Protein AF-A0A8B8MMJ7-F1 (afdb_monomer)

Foldseek 3Di:
DQDPDPAFGFPDDLAEGEGADADLCVQVVLVCVLVVCSLRHAEYHCENPLNAAAHPLSPLQRQRYAYYEDEFQYPQLRQHPDPSHVQNHAEYEYEDPDPPDDQDPHGDQEHHLSCLVNQNHAYYAAELTCHQAYDLSPLSNQNHAEYHYYLNQNPEEEHDLSVLSNQNHAYDAHELYQYQEYHLSQQNRAHHAEDHHHNNQNHADYHQHHLNYQEYAHEQLRYQADHQQLSNQNHAEYAYEYDPDRPPNGHDLVRVLVSCLNHHQNHAYYHYECDEENQDPANNQNHAEYHYYCYQYDQNSLDHQCQNHAYYAYYHPQNCQEDRACLSDNHHPYDHDYNNNNHDDYHNPVVPPVVPD

pLDDT: mean 75.53, std 14.69, range [31.17, 97.69]

Structure (mmCIF, N/CA/C/O backbone):
data_AF-A0A8B8MMJ7-F1
#
_entry.id   AF-A0A8B8MMJ7-F1
#
loop_
_atom_site.group_PDB
_atom_site.id
_atom_site.type_symbol
_atom_site.label_atom_id
_atom_site.label_alt_id
_atom_site.label_comp_id
_atom_site.label_asym_id
_atom_site.label_entity_id
_atom_site.label_seq_id
_atom_site.pdbx_PDB_ins_code
_atom_site.Cartn_x
_atom_site.Cartn_y
_atom_site.Cartn_z
_atom_site.occupancy
_atom_site.B_iso_or_equiv
_atom_site.auth_seq_id
_atom_site.auth_comp_id
_atom_site.auth_asym_id
_atom_site.auth_atom_id
_atom_site.pdbx_PDB_model_num
ATOM 1 N N . MET A 1 1 ? -8.159 -15.797 -32.580 1.00 31.17 1 MET A N 1
ATOM 2 C CA . MET A 1 1 ? -7.773 -16.997 -33.364 1.00 31.17 1 MET A CA 1
ATOM 3 C C . MET A 1 1 ? -6.779 -17.747 -32.492 1.00 31.17 1 MET A C 1
ATOM 5 O O . MET A 1 1 ? -5.928 -17.074 -31.933 1.00 31.17 1 MET A O 1
ATOM 9 N N . PHE A 1 2 ? -6.929 -19.053 -32.254 1.00 32.38 2 PHE A N 1
ATOM 10 C CA . PHE A 1 2 ? -5.907 -19.803 -31.510 1.00 32.38 2 PHE A CA 1
ATOM 11 C C . PHE A 1 2 ? -4.813 -20.181 -32.506 1.00 32.38 2 PHE A C 1
ATOM 13 O O . PHE A 1 2 ? -5.038 -21.035 -33.360 1.00 32.38 2 PHE A O 1
ATOM 20 N N . LEU A 1 3 ? -3.681 -19.489 -32.454 1.00 36.69 3 LEU A N 1
ATOM 21 C CA . LEU A 1 3 ? -2.476 -19.912 -33.157 1.00 36.69 3 LEU A CA 1
ATOM 22 C C . LEU A 1 3 ? -1.694 -20.787 -32.181 1.00 36.69 3 LEU A C 1
ATOM 24 O O . LEU A 1 3 ? -1.023 -20.277 -31.290 1.00 36.69 3 LEU A O 1
ATOM 28 N N . ASP A 1 4 ? -1.863 -22.101 -32.321 1.00 35.50 4 ASP A N 1
ATOM 29 C CA . ASP A 1 4 ? -0.995 -23.089 -31.688 1.00 35.50 4 ASP A CA 1
ATOM 30 C C . ASP A 1 4 ? 0.250 -23.216 -32.569 1.00 35.50 4 ASP A C 1
ATOM 32 O O . ASP A 1 4 ? 0.250 -23.893 -33.600 1.00 35.50 4 ASP A O 1
ATOM 36 N N . ILE A 1 5 ? 1.277 -22.445 -32.224 1.00 38.78 5 ILE A N 1
ATOM 37 C CA . ILE A 1 5 ? 2.623 -22.628 -32.755 1.00 38.78 5 ILE A CA 1
ATOM 38 C C . ILE A 1 5 ? 3.430 -23.169 -31.581 1.00 38.78 5 ILE A C 1
ATOM 40 O O . ILE A 1 5 ? 3.638 -22.460 -30.603 1.00 38.78 5 ILE A O 1
ATOM 44 N N . GLU A 1 6 ? 3.818 -24.441 -31.662 1.00 37.81 6 GLU A N 1
ATOM 45 C CA . GLU A 1 6 ? 4.795 -25.091 -30.778 1.00 37.81 6 GLU A CA 1
ATOM 46 C C . GLU A 1 6 ? 4.587 -24.860 -29.266 1.00 37.81 6 GLU A C 1
ATOM 48 O O . GLU A 1 6 ? 5.512 -24.514 -28.538 1.00 37.81 6 GLU A O 1
ATOM 53 N N . GLY A 1 7 ? 3.368 -25.077 -28.757 1.00 37.56 7 GLY A N 1
ATOM 54 C CA . GLY A 1 7 ? 3.111 -25.081 -27.311 1.00 37.56 7 GLY A CA 1
ATOM 55 C C . GLY A 1 7 ? 2.858 -23.707 -26.683 1.00 37.56 7 GLY A C 1
ATOM 56 O O . GLY A 1 7 ? 2.845 -23.602 -25.456 1.00 37.56 7 GLY A O 1
ATOM 57 N N . PHE A 1 8 ? 2.620 -22.674 -27.496 1.00 41.50 8 PHE A N 1
ATOM 58 C CA . PHE A 1 8 ? 2.135 -21.372 -27.041 1.00 41.50 8 PHE A CA 1
ATOM 59 C C . PHE A 1 8 ? 0.612 -21.265 -27.182 1.00 41.50 8 PHE A C 1
ATOM 61 O O . PHE A 1 8 ? 0.056 -21.430 -28.267 1.00 41.50 8 PHE A O 1
ATOM 68 N N . PHE A 1 9 ? -0.079 -20.888 -26.103 1.00 45.00 9 PHE A N 1
ATOM 69 C CA . PHE A 1 9 ? -1.493 -20.508 -26.179 1.00 45.00 9 PHE A CA 1
ATOM 70 C C . PHE A 1 9 ? -1.631 -19.029 -26.538 1.00 45.00 9 PHE A C 1
ATOM 72 O O . PHE A 1 9 ? -1.855 -18.192 -25.666 1.00 45.00 9 PHE A O 1
ATOM 79 N N . ILE A 1 10 ? -1.552 -18.695 -27.828 1.00 49.34 10 ILE A N 1
ATOM 80 C CA . ILE A 1 10 ? -1.891 -17.345 -28.280 1.00 49.34 10 ILE A CA 1
ATOM 81 C C . ILE A 1 10 ? -3.414 -17.222 -28.335 1.00 49.34 10 ILE A C 1
ATOM 83 O O . ILE A 1 10 ? -4.060 -17.598 -29.318 1.00 49.34 10 ILE A O 1
ATOM 87 N N . LYS A 1 11 ? -4.018 -16.664 -27.285 1.00 48.78 11 LYS A N 1
ATOM 88 C CA . LYS A 1 11 ? -5.379 -16.134 -27.398 1.00 48.78 11 LYS A CA 1
ATOM 89 C C . LYS A 1 11 ? -5.286 -14.735 -27.994 1.00 48.78 11 LYS A C 1
ATOM 91 O O . LYS A 1 11 ? -5.249 -13.757 -27.261 1.00 48.78 11 LYS A O 1
ATOM 96 N N . GLU A 1 12 ? -5.245 -14.648 -29.322 1.00 49.78 12 GLU A N 1
ATOM 97 C CA . GLU A 1 12 ? -5.465 -13.374 -30.007 1.00 49.78 12 GLU A CA 1
ATOM 98 C C . GLU A 1 12 ? -6.931 -12.976 -29.841 1.00 49.78 12 GLU A C 1
ATOM 100 O O . GLU A 1 12 ? -7.813 -13.432 -30.585 1.00 49.78 12 GLU A O 1
ATOM 105 N N . ASP A 1 13 ? -7.172 -12.130 -28.846 1.00 53.03 13 ASP A N 1
ATOM 106 C CA . ASP A 1 13 ? -8.222 -11.127 -28.923 1.00 53.03 13 ASP A CA 1
ATOM 107 C C . ASP A 1 13 ? -7.593 -9.857 -29.508 1.00 53.03 13 ASP A C 1
ATOM 109 O O . ASP A 1 13 ? -6.407 -9.611 -29.296 1.00 53.03 13 ASP A O 1
ATOM 113 N N . LYS A 1 14 ? -8.341 -9.030 -30.248 1.00 54.00 14 LYS A N 1
ATOM 114 C CA . LYS A 1 14 ? -7.765 -7.879 -30.992 1.00 54.00 14 LYS A CA 1
ATOM 115 C C . LYS A 1 14 ? -6.964 -6.884 -30.129 1.00 54.00 14 LYS A C 1
ATOM 117 O O . LYS A 1 14 ? -6.290 -6.022 -30.685 1.00 54.00 14 LYS A O 1
ATOM 122 N N . GLU A 1 15 ? -7.057 -6.987 -28.803 1.00 56.72 15 GLU A N 1
ATOM 123 C CA . GLU A 1 15 ? -6.410 -6.110 -27.828 1.00 56.72 15 GLU A CA 1
ATOM 124 C C . GLU A 1 15 ? -5.442 -6.825 -26.859 1.00 56.72 15 GLU A C 1
ATOM 126 O O . GLU A 1 15 ? -4.676 -6.146 -26.177 1.00 56.72 15 GLU A O 1
ATOM 131 N N . CYS A 1 16 ? -5.424 -8.163 -26.799 1.00 56.72 16 CYS A N 1
ATOM 132 C CA . CYS A 1 16 ? -4.674 -8.921 -25.790 1.00 56.72 16 CYS A CA 1
ATOM 133 C C . CYS A 1 16 ? -3.905 -10.085 -26.425 1.00 56.72 16 CYS A C 1
ATOM 135 O O . CYS A 1 16 ? -4.478 -10.864 -27.186 1.00 56.72 16 CYS A O 1
ATOM 137 N N . THR A 1 17 ? -2.624 -10.218 -26.077 1.00 65.19 17 THR A N 1
ATOM 138 C CA . THR A 1 17 ? -1.812 -11.397 -26.396 1.00 65.19 17 THR A CA 1
ATOM 139 C C . THR A 1 17 ? -1.240 -11.944 -25.100 1.00 65.19 17 THR A C 1
ATOM 141 O O . THR A 1 17 ? -0.416 -11.316 -24.433 1.00 65.19 17 THR A O 1
ATOM 144 N N . VAL A 1 18 ? -1.697 -13.139 -24.744 1.00 59.34 18 VAL A N 1
ATOM 145 C CA . VAL A 1 18 ? -1.099 -13.943 -23.681 1.00 59.34 18 VAL A CA 1
ATOM 146 C C . VAL A 1 18 ? -0.094 -14.873 -24.340 1.00 59.34 18 VAL A C 1
ATOM 148 O O . VAL A 1 18 ? -0.444 -15.590 -25.274 1.00 59.34 18 VAL A O 1
ATOM 151 N N . LEU A 1 19 ? 1.146 -14.837 -23.869 1.00 61.84 19 LEU A N 1
ATOM 152 C CA . LEU A 1 19 ? 2.190 -15.775 -24.241 1.00 61.84 19 LEU A CA 1
ATOM 153 C C . LEU A 1 19 ? 2.520 -16.593 -22.996 1.00 61.84 19 LEU A C 1
ATOM 155 O O . LEU A 1 19 ? 3.158 -16.111 -22.068 1.00 61.84 19 LEU A O 1
ATOM 159 N N . CYS A 1 20 ? 2.059 -17.837 -22.980 1.00 51.09 20 CYS A N 1
ATOM 160 C CA . CYS A 1 20 ? 2.442 -18.816 -21.974 1.00 51.09 20 CYS A CA 1
ATOM 161 C C . CYS A 1 20 ? 3.199 -19.925 -22.704 1.00 51.09 20 CYS A C 1
ATOM 163 O O . CYS A 1 20 ? 2.621 -20.570 -23.580 1.00 51.09 20 CYS A O 1
ATOM 165 N N . GLY A 1 21 ? 4.488 -20.102 -22.406 1.00 49.78 21 GLY A N 1
ATOM 166 C CA . GLY A 1 21 ? 5.322 -21.100 -23.072 1.00 49.78 21 GLY A CA 1
ATOM 167 C C . GLY A 1 21 ? 6.644 -21.358 -22.348 1.00 49.78 21 GLY A C 1
ATOM 168 O O . GLY A 1 21 ? 7.236 -20.459 -21.755 1.00 49.78 21 GLY A O 1
ATOM 169 N N . ILE A 1 22 ? 7.097 -22.614 -22.394 1.00 45.19 22 ILE A N 1
ATOM 170 C CA . ILE A 1 22 ? 8.274 -23.148 -21.673 1.00 45.19 22 ILE A CA 1
ATOM 171 C C . ILE A 1 22 ? 9.521 -23.184 -22.594 1.00 45.19 22 ILE A C 1
ATOM 173 O O . ILE A 1 22 ? 10.567 -23.715 -22.229 1.00 45.19 22 ILE A O 1
ATOM 177 N N . ILE A 1 23 ? 9.434 -22.646 -23.815 1.00 47.56 23 ILE A N 1
ATOM 178 C CA . ILE A 1 23 ? 10.411 -22.914 -24.884 1.00 47.56 23 ILE A CA 1
ATOM 179 C C . ILE A 1 23 ? 11.311 -21.698 -25.158 1.00 47.56 23 ILE A C 1
ATOM 181 O O . ILE A 1 23 ? 10.936 -20.550 -24.938 1.00 47.56 23 ILE A O 1
ATOM 185 N N . ALA A 1 24 ? 12.528 -21.975 -25.634 1.00 53.19 24 ALA A N 1
ATOM 186 C CA . ALA A 1 24 ? 13.597 -21.021 -25.931 1.00 53.19 24 ALA A CA 1
ATOM 187 C C . ALA A 1 24 ? 13.244 -19.932 -26.972 1.00 53.19 24 ALA A C 1
ATOM 189 O O . ALA A 1 24 ? 13.928 -18.911 -27.022 1.00 53.19 24 ALA A O 1
ATOM 190 N N . ASP A 1 25 ? 12.171 -20.100 -27.752 1.00 63.75 25 ASP A N 1
ATOM 191 C CA . ASP A 1 25 ? 11.815 -19.201 -28.861 1.00 63.75 25 ASP A CA 1
ATOM 192 C C . ASP A 1 25 ? 10.883 -18.036 -28.475 1.00 63.75 25 ASP A C 1
ATOM 194 O O . ASP A 1 25 ? 10.545 -17.206 -29.324 1.00 63.75 25 ASP A O 1
ATOM 198 N N . THR A 1 26 ? 10.522 -17.893 -27.189 1.00 68.00 26 THR A N 1
ATOM 199 C CA . THR A 1 26 ? 9.700 -16.770 -26.690 1.00 68.00 26 THR A CA 1
ATOM 200 C C . THR A 1 26 ? 10.282 -15.406 -27.080 1.00 68.00 26 THR A C 1
ATOM 202 O O . THR A 1 26 ? 9.538 -14.493 -27.428 1.00 68.00 26 THR A O 1
ATOM 205 N N . PHE A 1 27 ? 11.611 -15.252 -27.078 1.00 73.69 27 PHE A N 1
ATOM 206 C CA . PHE A 1 27 ? 12.262 -13.995 -27.464 1.00 73.69 27 PHE A CA 1
ATOM 207 C C . PHE A 1 27 ? 12.012 -13.632 -28.937 1.00 73.69 27 PHE A C 1
ATOM 209 O O . PHE A 1 27 ? 11.582 -12.516 -29.231 1.00 73.69 27 PHE A O 1
ATOM 216 N N . LEU A 1 28 ? 12.223 -14.582 -29.858 1.00 72.00 28 LEU A N 1
ATOM 217 C CA . LEU A 1 28 ? 12.009 -14.383 -31.298 1.00 72.00 28 LEU A CA 1
ATOM 218 C C . LEU A 1 28 ? 10.537 -14.117 -31.613 1.00 72.00 28 LEU A C 1
ATOM 220 O O . LEU A 1 28 ? 10.215 -13.305 -32.479 1.00 72.00 28 LEU A O 1
ATOM 224 N N . MET A 1 29 ? 9.638 -14.757 -30.870 1.00 71.44 29 MET A N 1
ATOM 225 C CA . MET A 1 29 ? 8.207 -14.526 -30.982 1.00 71.44 29 MET A CA 1
ATOM 226 C C . MET A 1 29 ? 7.821 -13.101 -30.568 1.00 71.44 29 MET A C 1
ATOM 228 O O . MET A 1 29 ? 7.128 -12.418 -31.321 1.00 71.44 29 MET A O 1
ATOM 232 N N . ILE A 1 30 ? 8.312 -12.615 -29.419 1.00 73.19 30 ILE A N 1
ATOM 233 C CA . ILE A 1 30 ? 8.104 -11.219 -28.999 1.00 73.19 30 ILE A CA 1
ATOM 234 C C . ILE A 1 30 ? 8.702 -10.275 -30.047 1.00 73.19 30 ILE A C 1
ATOM 236 O O . ILE A 1 30 ? 8.055 -9.308 -30.438 1.00 73.19 30 ILE A O 1
ATOM 240 N N . GLN A 1 31 ? 9.894 -10.572 -30.567 1.00 75.81 31 GLN A N 1
ATOM 241 C CA . GLN A 1 31 ? 10.527 -9.766 -31.610 1.00 75.81 31 GLN A CA 1
ATOM 242 C C . GLN A 1 31 ? 9.690 -9.727 -32.901 1.00 75.81 31 GLN A C 1
ATOM 244 O O . GLN A 1 31 ? 9.548 -8.668 -33.513 1.00 75.81 31 GLN A O 1
ATOM 249 N N . SER A 1 32 ? 9.070 -10.842 -33.296 1.00 71.25 32 SER A N 1
ATOM 250 C CA . SER A 1 32 ? 8.135 -10.895 -34.427 1.00 71.25 32 SER A CA 1
ATOM 251 C C . SER A 1 32 ? 6.853 -10.101 -34.163 1.00 71.25 32 SER A C 1
ATOM 253 O O . SER A 1 32 ? 6.336 -9.459 -35.073 1.00 71.25 32 SER A O 1
ATOM 255 N N . ILE A 1 33 ? 6.330 -10.126 -32.935 1.00 69.69 33 ILE A N 1
ATOM 256 C CA . ILE A 1 33 ? 5.146 -9.352 -32.528 1.00 69.69 33 ILE A CA 1
ATOM 257 C C . ILE A 1 33 ? 5.441 -7.850 -32.591 1.00 69.69 33 ILE A C 1
ATOM 259 O O . ILE A 1 33 ? 4.646 -7.076 -33.127 1.00 69.69 33 ILE A O 1
ATOM 263 N N . VAL A 1 34 ? 6.607 -7.448 -32.082 1.00 71.25 34 VAL A N 1
ATOM 264 C CA . VAL A 1 34 ? 7.072 -6.058 -32.072 1.00 71.25 34 VAL A CA 1
ATOM 265 C C . VAL A 1 34 ? 7.328 -5.555 -33.497 1.00 71.25 34 VAL A C 1
ATOM 267 O O . VAL A 1 34 ? 6.812 -4.506 -33.881 1.00 71.25 34 VAL A O 1
ATOM 270 N N . SER A 1 35 ? 8.051 -6.325 -34.316 1.00 69.81 35 SER A N 1
ATOM 271 C CA . SER A 1 35 ? 8.349 -5.967 -35.713 1.00 69.81 35 SER A CA 1
ATOM 272 C C . SER A 1 35 ? 7.132 -6.053 -36.645 1.00 69.81 35 SER A C 1
ATOM 274 O O . SER A 1 35 ? 7.057 -5.319 -37.629 1.00 69.81 35 SER A O 1
ATOM 276 N N . GLY A 1 36 ? 6.145 -6.894 -36.319 1.00 64.56 36 GLY A N 1
ATOM 277 C CA . GLY A 1 36 ? 4.905 -7.076 -37.077 1.00 64.56 36 GLY A CA 1
ATOM 278 C C . GLY A 1 36 ? 3.923 -5.899 -37.010 1.00 64.56 36 GLY A C 1
ATOM 279 O O . GLY A 1 36 ? 2.912 -5.910 -37.713 1.00 64.56 36 GLY A O 1
ATOM 280 N N . GLY A 1 37 ? 4.200 -4.868 -36.201 1.00 57.16 37 GLY A N 1
ATOM 281 C CA . GLY A 1 37 ? 3.454 -3.607 -36.225 1.00 57.16 37 GLY A CA 1
ATOM 282 C C . GLY A 1 37 ? 1.993 -3.729 -35.780 1.00 57.16 37 GLY A C 1
ATOM 283 O O . GLY A 1 37 ? 1.116 -3.082 -36.361 1.00 57.16 37 GLY A O 1
ATOM 284 N N . LEU A 1 38 ? 1.704 -4.555 -34.768 1.00 57.75 38 LEU A N 1
ATOM 285 C CA . LEU A 1 38 ? 0.351 -4.724 -34.228 1.00 57.75 38 LEU A CA 1
ATOM 286 C C . LEU A 1 38 ? -0.164 -3.421 -33.588 1.00 57.75 38 LEU A C 1
ATOM 288 O O . LEU A 1 38 ? 0.025 -3.162 -32.405 1.00 57.75 38 LEU A O 1
ATOM 292 N N . LYS A 1 39 ? -0.888 -2.611 -34.367 1.00 59.88 39 LYS A N 1
ATOM 293 C CA . LYS A 1 39 ? -1.401 -1.282 -33.963 1.00 59.88 39 LYS A CA 1
ATOM 294 C C . LYS A 1 39 ? -2.447 -1.295 -32.834 1.00 59.88 39 LYS A C 1
ATOM 296 O O . LYS A 1 39 ? -2.836 -0.234 -32.351 1.00 59.88 39 LYS A O 1
ATOM 301 N N . HIS A 1 40 ? -2.943 -2.467 -32.438 1.00 65.69 40 HIS A N 1
ATOM 302 C CA . HIS A 1 40 ? -4.017 -2.625 -31.445 1.00 65.69 40 HIS A CA 1
ATOM 303 C C . HIS A 1 40 ? -3.607 -3.434 -30.214 1.00 65.69 40 HIS A C 1
ATOM 305 O O . HIS A 1 40 ? -4.424 -3.651 -29.325 1.00 65.69 40 HIS A O 1
ATOM 311 N N . PHE A 1 41 ? -2.345 -3.841 -30.138 1.00 72.06 41 PHE A N 1
ATOM 312 C CA . PHE A 1 41 ? -1.835 -4.684 -29.074 1.00 72.06 41 PHE A CA 1
ATOM 313 C C . PHE A 1 41 ? -1.700 -3.907 -27.754 1.00 72.06 41 PHE A C 1
ATOM 315 O O . PHE A 1 41 ? -0.853 -3.018 -27.665 1.00 72.06 41 PHE A O 1
ATOM 322 N N . ARG A 1 42 ? -2.551 -4.186 -26.753 1.00 80.81 42 ARG A N 1
ATOM 323 C CA . ARG A 1 42 ? -2.613 -3.420 -25.489 1.00 80.81 42 ARG A CA 1
ATOM 324 C C . ARG A 1 42 ? -2.081 -4.163 -24.279 1.00 80.81 42 ARG A C 1
ATOM 326 O O . ARG A 1 42 ? -1.531 -3.508 -23.398 1.00 80.81 42 ARG A O 1
ATOM 333 N N . THR A 1 43 ? -2.231 -5.478 -24.238 1.00 83.00 43 THR A N 1
ATOM 334 C CA . THR A 1 43 ? -1.834 -6.284 -23.082 1.00 83.00 43 THR A CA 1
ATOM 335 C C . THR A 1 43 ? -0.901 -7.397 -23.527 1.00 83.00 43 THR A C 1
ATOM 337 O O . THR A 1 43 ? -1.298 -8.227 -24.345 1.00 83.00 43 THR A O 1
ATOM 340 N N . LEU A 1 44 ? 0.312 -7.413 -22.970 1.00 81.81 44 LEU A N 1
ATOM 341 C CA . LEU A 1 44 ? 1.294 -8.482 -23.124 1.00 81.81 44 LEU A CA 1
ATOM 342 C C . LEU A 1 44 ? 1.438 -9.221 -21.795 1.00 81.81 44 LEU A C 1
ATOM 344 O O . LEU A 1 44 ? 1.953 -8.654 -20.830 1.00 81.81 44 LEU A O 1
ATOM 348 N N . ASN A 1 45 ? 1.014 -10.481 -21.746 1.00 79.56 45 ASN A N 1
ATOM 349 C CA . ASN A 1 45 ? 1.288 -11.337 -20.596 1.00 79.56 45 ASN A CA 1
ATOM 350 C C . ASN A 1 45 ? 2.393 -12.347 -20.943 1.00 79.56 45 ASN A C 1
ATOM 352 O O . ASN A 1 45 ? 2.183 -13.179 -21.820 1.00 79.56 45 ASN A O 1
ATOM 356 N N . LEU A 1 46 ? 3.547 -12.243 -20.274 1.00 78.69 46 LEU A N 1
ATOM 357 C CA . LEU A 1 46 ? 4.706 -13.144 -20.386 1.00 78.69 46 LEU A CA 1
ATOM 358 C C . LEU A 1 46 ? 4.881 -14.031 -19.143 1.00 78.69 46 LEU A C 1
ATOM 360 O O . LEU A 1 46 ? 5.955 -14.584 -18.897 1.00 78.69 46 LEU A O 1
ATOM 364 N N . GLU A 1 47 ? 3.849 -14.136 -18.319 1.00 74.12 47 GLU A N 1
ATOM 365 C CA . GLU A 1 47 ? 3.812 -15.017 -17.163 1.00 74.12 47 GLU A CA 1
ATOM 366 C C . GLU A 1 47 ? 4.157 -16.465 -17.557 1.00 74.12 47 GLU A C 1
ATOM 368 O O . GLU A 1 47 ? 3.752 -16.985 -18.600 1.00 74.12 47 GLU A O 1
ATOM 373 N N . GLY A 1 48 ? 4.972 -17.122 -16.731 1.00 69.31 48 GLY A N 1
ATOM 374 C CA . GLY A 1 48 ? 5.419 -18.495 -16.979 1.00 69.31 48 GLY A CA 1
ATOM 375 C C . GLY A 1 48 ? 6.510 -18.653 -18.048 1.00 69.31 48 GLY A C 1
ATOM 376 O O . GLY A 1 48 ? 7.024 -19.760 -18.201 1.00 69.31 48 GLY A O 1
ATOM 377 N N . CYS A 1 49 ? 6.934 -17.580 -18.730 1.00 73.62 49 CYS A N 1
ATOM 378 C CA . CYS A 1 49 ? 8.044 -17.606 -19.693 1.00 73.62 49 CYS A CA 1
ATOM 379 C C . CYS A 1 49 ? 9.414 -17.687 -18.990 1.00 73.62 49 CYS A C 1
ATOM 381 O O . CYS A 1 49 ? 10.232 -16.775 -19.077 1.00 73.62 49 CYS A O 1
ATOM 383 N N . CYS A 1 50 ? 9.682 -18.787 -18.283 1.00 70.19 50 CYS A N 1
ATOM 384 C CA . CYS A 1 50 ? 10.868 -18.966 -17.433 1.00 70.19 50 CYS A CA 1
ATOM 385 C C . CYS A 1 50 ? 12.209 -19.007 -18.192 1.00 70.19 50 CYS A C 1
ATOM 387 O O . CYS A 1 50 ? 13.268 -18.824 -17.596 1.00 70.19 50 CYS A O 1
ATOM 389 N N . ALA A 1 51 ? 12.185 -19.243 -19.507 1.00 71.06 51 ALA A N 1
ATOM 390 C CA . ALA A 1 51 ? 13.378 -19.194 -20.353 1.00 71.06 51 ALA A CA 1
ATOM 391 C C . ALA A 1 51 ? 13.726 -17.768 -20.827 1.00 71.06 51 ALA A C 1
ATOM 393 O O . ALA A 1 51 ? 14.838 -17.541 -21.310 1.00 71.06 51 ALA A O 1
ATOM 394 N N . LEU A 1 52 ? 12.799 -16.810 -20.700 1.00 74.75 52 LEU A N 1
ATOM 395 C CA . LEU A 1 52 ? 12.979 -15.446 -21.186 1.00 74.75 52 LEU A CA 1
ATOM 396 C C . LEU A 1 52 ? 13.882 -14.656 -20.234 1.00 74.75 52 LEU A C 1
ATOM 398 O O . LEU A 1 52 ? 13.494 -14.336 -19.114 1.00 74.75 52 LEU A O 1
ATOM 402 N N . ARG A 1 53 ? 15.092 -14.327 -20.695 1.00 75.06 53 ARG A N 1
ATOM 403 C CA . ARG A 1 53 ? 16.083 -13.593 -19.890 1.00 75.06 53 ARG A CA 1
ATOM 404 C C . ARG A 1 53 ? 16.113 -12.094 -20.145 1.00 75.06 53 ARG A C 1
ATOM 406 O O . ARG A 1 53 ? 16.539 -11.352 -19.268 1.00 75.06 53 ARG A O 1
ATOM 413 N N . GLU A 1 54 ? 15.661 -11.654 -21.311 1.00 77.12 54 GLU A N 1
ATOM 414 C CA . GLU A 1 54 ? 15.617 -10.248 -21.706 1.00 77.12 54 GLU A CA 1
ATOM 415 C C . GLU A 1 54 ? 14.430 -9.993 -22.639 1.00 77.12 54 GLU A C 1
ATOM 417 O O . GLU A 1 54 ? 13.905 -10.921 -23.257 1.00 77.12 54 GLU A O 1
ATOM 422 N N . LEU A 1 55 ? 13.990 -8.737 -22.715 1.00 78.44 55 LEU A N 1
ATOM 423 C CA . LEU A 1 55 ? 13.003 -8.300 -23.700 1.00 78.44 55 LEU A CA 1
ATOM 424 C C . LEU A 1 55 ? 13.728 -7.771 -24.945 1.00 78.44 55 LEU A C 1
ATOM 426 O O . LEU A 1 55 ? 14.816 -7.213 -24.807 1.00 78.44 55 LEU A O 1
ATOM 430 N N . PRO A 1 56 ? 13.137 -7.880 -26.147 1.00 76.94 56 PRO A N 1
ATOM 431 C CA . PRO A 1 56 ? 13.689 -7.238 -27.336 1.00 76.94 56 PRO A CA 1
ATOM 432 C C . PRO A 1 56 ? 13.798 -5.721 -27.144 1.00 76.94 56 PRO A C 1
ATOM 434 O O . PRO A 1 56 ? 12.866 -5.111 -26.623 1.00 76.94 56 PRO A O 1
ATOM 437 N N . GLU A 1 57 ? 14.887 -5.100 -27.608 1.00 74.81 57 GLU A N 1
ATOM 438 C CA . GLU A 1 57 ? 15.124 -3.649 -27.461 1.00 74.81 57 GLU A CA 1
ATOM 439 C C . GLU A 1 57 ? 13.966 -2.800 -28.013 1.00 74.81 57 GLU A C 1
ATOM 441 O O . GLU A 1 57 ? 13.588 -1.778 -27.433 1.00 74.81 57 GLU A O 1
ATOM 446 N N . ASP A 1 58 ? 13.341 -3.277 -29.090 1.00 75.69 58 ASP A N 1
ATOM 447 C CA . ASP A 1 58 ? 12.245 -2.600 -29.773 1.00 75.69 58 ASP A CA 1
ATOM 448 C C . ASP A 1 58 ? 10.910 -2.653 -29.007 1.00 75.69 58 ASP A C 1
ATOM 450 O O . ASP A 1 58 ? 9.982 -1.934 -29.381 1.00 75.69 58 ASP A O 1
ATOM 454 N N . ILE A 1 59 ? 10.769 -3.446 -27.929 1.00 77.12 59 ILE A N 1
ATOM 455 C CA . ILE A 1 59 ? 9.503 -3.547 -27.166 1.00 77.12 59 ILE A CA 1
ATOM 456 C C . ILE A 1 59 ? 9.043 -2.179 -26.648 1.00 77.12 59 ILE A C 1
ATOM 458 O O . ILE A 1 59 ? 7.844 -1.923 -26.553 1.00 77.12 59 ILE A O 1
ATOM 462 N N . GLY A 1 60 ? 9.991 -1.274 -26.371 1.00 74.06 60 GLY A N 1
ATOM 463 C CA . GLY A 1 60 ? 9.695 0.098 -25.971 1.00 74.06 60 GLY A CA 1
ATOM 464 C C . GLY A 1 60 ? 8.893 0.860 -27.029 1.00 74.06 60 GLY A C 1
ATOM 465 O O . GLY A 1 60 ? 7.984 1.610 -26.688 1.00 74.06 60 GLY A O 1
ATOM 466 N N . SER A 1 61 ? 9.159 0.613 -28.314 1.00 76.19 61 SER A N 1
ATOM 467 C CA . SER A 1 61 ? 8.534 1.329 -29.435 1.00 76.19 61 SER A CA 1
ATOM 468 C C . SER A 1 61 ? 7.039 1.036 -29.626 1.00 76.19 61 SER A C 1
ATOM 470 O O . SER A 1 61 ? 6.366 1.738 -30.381 1.00 76.19 61 SER A O 1
ATOM 472 N N . VAL A 1 62 ? 6.492 0.028 -28.938 1.00 78.44 62 VAL A N 1
ATOM 473 C CA . VAL A 1 62 ? 5.094 -0.387 -29.085 1.00 78.44 62 VAL A CA 1
ATOM 474 C C . VAL A 1 62 ? 4.157 0.611 -28.397 1.00 78.44 62 VAL A C 1
ATOM 476 O O . VAL A 1 62 ? 3.788 0.472 -27.231 1.00 78.44 62 VAL A O 1
ATOM 479 N N . GLU A 1 63 ? 3.718 1.626 -29.144 1.00 79.81 63 GLU A N 1
ATOM 480 C CA . GLU A 1 63 ? 2.873 2.715 -28.628 1.00 79.81 63 GLU A CA 1
ATOM 481 C C . GLU A 1 63 ? 1.490 2.274 -28.127 1.00 79.81 63 GLU A C 1
ATOM 483 O O . GLU A 1 63 ? 0.846 3.010 -27.374 1.00 79.81 63 GLU A O 1
ATOM 488 N N . SER A 1 64 ? 0.999 1.107 -28.544 1.00 81.88 64 SER A N 1
ATOM 489 C CA . SER A 1 64 ? -0.311 0.597 -28.137 1.00 81.88 64 SER A CA 1
ATOM 490 C C . SER A 1 64 ? -0.284 -0.160 -26.807 1.00 81.88 64 SER A C 1
ATOM 492 O O . SER A 1 64 ? -1.350 -0.321 -26.208 1.00 81.88 64 SER A O 1
ATOM 494 N N . LEU A 1 65 ? 0.896 -0.589 -26.335 1.00 84.50 65 LEU A N 1
ATOM 495 C CA . LEU A 1 65 ? 1.037 -1.436 -25.151 1.00 84.50 65 LEU A CA 1
ATOM 496 C C . LEU A 1 65 ? 0.746 -0.631 -23.877 1.00 84.50 65 LEU A C 1
ATOM 498 O O . LEU A 1 65 ? 1.394 0.376 -23.589 1.00 84.50 65 LEU A O 1
ATOM 502 N N . LYS A 1 66 ? -0.250 -1.082 -23.116 1.00 88.12 66 LYS A N 1
ATOM 503 C CA . LYS A 1 66 ? -0.743 -0.461 -21.879 1.00 88.12 66 LYS A CA 1
ATOM 504 C C . LYS A 1 66 ? -0.492 -1.311 -20.644 1.00 88.12 66 LYS A C 1
ATOM 506 O O . LYS A 1 66 ? -0.366 -0.744 -19.558 1.00 88.12 66 LYS A O 1
ATOM 511 N N . GLU A 1 67 ? -0.438 -2.625 -20.802 1.00 88.94 67 GLU A N 1
ATOM 512 C CA . GLU A 1 67 ? -0.309 -3.584 -19.711 1.00 88.94 67 GLU A CA 1
ATOM 513 C C . GLU A 1 67 ? 0.761 -4.615 -20.066 1.00 88.94 67 GLU A C 1
ATOM 515 O O . GLU A 1 67 ? 0.725 -5.211 -21.144 1.00 88.94 67 GLU A O 1
ATOM 520 N N . LEU A 1 68 ? 1.717 -4.811 -19.164 1.00 87.12 68 LEU A N 1
ATOM 521 C CA . LEU A 1 68 ? 2.834 -5.728 -19.348 1.00 87.12 68 LEU A CA 1
ATOM 522 C C . LEU A 1 68 ? 3.010 -6.553 -18.080 1.00 87.12 68 LEU A C 1
ATOM 524 O O . LEU A 1 68 ? 3.249 -5.997 -17.009 1.00 87.12 68 LEU A O 1
ATOM 528 N N . THR A 1 69 ? 2.898 -7.870 -18.211 1.00 85.56 69 THR A N 1
ATOM 529 C CA . THR A 1 69 ? 3.223 -8.818 -17.140 1.00 85.56 69 THR A CA 1
ATOM 530 C C . THR A 1 69 ? 4.510 -9.538 -17.510 1.00 85.56 69 THR A C 1
ATOM 532 O O . THR A 1 69 ? 4.605 -10.088 -18.607 1.00 85.56 69 THR A O 1
ATOM 535 N N . LEU A 1 70 ? 5.508 -9.485 -16.630 1.00 82.25 70 LEU A N 1
ATOM 536 C CA . LEU A 1 70 ? 6.853 -10.015 -16.851 1.00 82.25 70 LEU A CA 1
ATOM 537 C C . LEU A 1 70 ? 7.096 -11.276 -16.011 1.00 82.25 70 LEU A C 1
ATOM 539 O O . LEU A 1 70 ? 6.613 -11.350 -14.879 1.00 82.25 70 LEU A O 1
ATOM 543 N N . PRO A 1 71 ? 7.876 -12.249 -16.520 1.00 76.44 71 PRO A N 1
ATOM 544 C CA . PRO A 1 71 ? 8.239 -13.427 -15.750 1.00 76.44 71 PRO A CA 1
ATOM 545 C C . PRO A 1 71 ? 9.279 -13.081 -14.674 1.00 76.44 71 PRO A C 1
ATOM 547 O O . PRO A 1 71 ? 10.108 -12.187 -14.847 1.00 76.44 71 PRO A O 1
ATOM 550 N N . LEU A 1 72 ? 9.274 -13.847 -13.580 1.00 71.75 72 LEU A N 1
ATOM 551 C CA . LEU A 1 72 ? 10.173 -13.663 -12.433 1.00 71.75 72 LEU A CA 1
ATOM 552 C C . LEU A 1 72 ? 11.669 -13.735 -12.787 1.00 71.75 72 LEU A C 1
ATOM 554 O O . LEU A 1 72 ? 12.485 -13.068 -12.151 1.00 71.75 72 LEU A O 1
ATOM 558 N N . ASP A 1 73 ? 12.027 -14.575 -13.759 1.00 70.31 73 ASP A N 1
ATOM 559 C CA . ASP A 1 73 ? 13.417 -14.855 -14.142 1.00 70.31 73 ASP A CA 1
ATOM 560 C C . ASP A 1 73 ? 13.993 -13.823 -15.129 1.00 70.31 73 ASP A C 1
ATOM 562 O O . ASP A 1 73 ? 15.154 -13.931 -15.534 1.00 70.31 73 ASP A O 1
ATOM 566 N N . LEU A 1 74 ? 13.200 -12.813 -15.506 1.00 73.69 74 LEU A N 1
ATOM 567 C CA . LEU A 1 74 ? 13.635 -11.763 -16.414 1.00 73.69 74 LEU A CA 1
ATOM 568 C C . LEU A 1 74 ? 14.665 -10.853 -15.738 1.00 73.69 74 LEU A C 1
ATOM 570 O O . LEU A 1 74 ? 14.429 -10.309 -14.655 1.00 73.69 74 LEU A O 1
ATOM 574 N N . ASP A 1 75 ? 15.792 -10.622 -16.409 1.00 68.94 75 ASP A N 1
ATOM 575 C CA . ASP A 1 75 ? 16.745 -9.612 -15.970 1.00 68.94 75 ASP A CA 1
ATOM 576 C C . ASP A 1 75 ? 16.205 -8.220 -16.305 1.00 68.94 75 ASP A C 1
ATOM 578 O O . ASP A 1 75 ? 16.328 -7.725 -17.428 1.00 68.94 75 ASP A O 1
ATOM 582 N N . LEU A 1 76 ? 15.593 -7.572 -15.313 1.00 66.44 76 LEU A N 1
ATOM 583 C CA . LEU A 1 76 ? 15.019 -6.250 -15.521 1.00 66.44 76 LEU A CA 1
ATOM 584 C C . LEU A 1 76 ? 16.061 -5.162 -15.790 1.00 66.44 76 LEU A C 1
ATOM 586 O O . LEU A 1 76 ? 15.687 -4.120 -16.318 1.00 66.44 76 LEU A O 1
ATOM 590 N N . SER A 1 77 ? 17.351 -5.382 -15.494 1.00 62.41 77 SER A N 1
ATOM 591 C CA . SER A 1 77 ? 18.402 -4.429 -15.894 1.00 62.41 77 SER A CA 1
ATOM 592 C C . SER A 1 77 ? 18.493 -4.261 -17.412 1.00 62.41 77 SER A C 1
ATOM 594 O O . SER A 1 77 ? 19.032 -3.273 -17.894 1.00 62.41 77 SER A O 1
ATOM 596 N N . LYS A 1 78 ? 17.907 -5.200 -18.161 1.00 60.09 78 LYS A N 1
ATOM 597 C CA . LYS A 1 78 ? 17.817 -5.189 -19.618 1.00 60.09 78 LYS A CA 1
ATOM 598 C C . LYS A 1 78 ? 16.438 -4.795 -20.150 1.00 60.09 78 LYS A C 1
ATOM 600 O O . LYS A 1 78 ? 16.201 -4.897 -21.351 1.00 60.09 78 LYS A O 1
ATOM 605 N N . VAL A 1 79 ? 15.507 -4.360 -19.294 1.00 63.69 79 VAL A N 1
ATOM 606 C CA . VAL A 1 79 ? 14.287 -3.691 -19.778 1.00 63.69 79 VAL A CA 1
ATOM 607 C C . VAL A 1 79 ? 14.736 -2.404 -20.474 1.00 63.69 79 VAL A C 1
ATOM 609 O O . VAL A 1 79 ? 15.467 -1.636 -19.845 1.00 63.69 79 VAL A O 1
ATOM 612 N N . PRO A 1 80 ? 14.346 -2.175 -21.745 1.00 54.09 80 PRO A N 1
ATOM 613 C CA . PRO A 1 80 ? 15.057 -1.261 -22.627 1.00 54.09 80 PRO A CA 1
ATOM 614 C C . PRO A 1 80 ? 15.289 0.114 -21.998 1.00 54.09 80 PRO A C 1
ATOM 616 O O . PRO A 1 80 ? 14.351 0.857 -21.713 1.00 54.09 80 PRO A O 1
ATOM 619 N N . GLU A 1 81 ? 16.565 0.463 -21.835 1.00 52.19 81 GLU A N 1
ATOM 620 C CA . GLU A 1 81 ? 17.027 1.799 -21.435 1.00 52.19 81 GLU A CA 1
ATOM 621 C C . GLU A 1 81 ? 16.910 2.819 -22.590 1.00 52.19 81 GLU A C 1
ATOM 623 O O . GLU A 1 81 ? 17.334 3.966 -22.463 1.00 52.19 81 GLU A O 1
ATOM 628 N N . THR A 1 82 ? 16.342 2.412 -23.730 1.00 47.09 82 THR A N 1
ATOM 629 C CA . THR A 1 82 ? 16.319 3.171 -24.985 1.00 47.09 82 THR A CA 1
ATOM 630 C C . THR A 1 82 ? 15.237 4.260 -25.016 1.00 47.09 82 THR A C 1
ATOM 632 O O . THR A 1 82 ? 14.240 4.227 -24.290 1.00 47.09 82 THR A O 1
ATOM 635 N N . ASP A 1 83 ? 15.388 5.213 -25.943 1.00 45.69 83 ASP A N 1
ATOM 636 C CA . ASP A 1 83 ? 14.480 6.352 -26.190 1.00 45.69 83 ASP A CA 1
ATOM 637 C C . ASP A 1 83 ? 13.024 5.960 -26.524 1.00 45.69 83 ASP A C 1
ATOM 639 O O . ASP A 1 83 ? 12.119 6.809 -26.566 1.00 45.69 83 ASP A O 1
ATOM 643 N N . GLY A 1 84 ? 12.782 4.668 -26.764 1.00 50.06 84 GLY A N 1
ATOM 644 C CA . GLY A 1 84 ? 11.468 4.069 -26.960 1.00 50.06 84 GLY A CA 1
ATOM 645 C C . GLY A 1 84 ? 10.680 3.842 -25.670 1.00 50.06 84 GLY A C 1
ATOM 646 O O . GLY A 1 84 ? 9.492 3.606 -25.770 1.00 50.06 84 GLY A O 1
ATOM 647 N N . ASN A 1 85 ? 11.282 3.952 -24.484 1.00 63.47 85 ASN A N 1
ATOM 648 C CA . ASN A 1 85 ? 10.783 3.417 -23.211 1.00 63.47 85 ASN A CA 1
ATOM 649 C C . ASN A 1 85 ? 9.252 3.400 -23.003 1.00 63.47 85 ASN A C 1
ATOM 651 O O . ASN A 1 85 ? 8.683 4.391 -22.544 1.00 63.47 85 ASN A O 1
ATOM 655 N N . LEU A 1 86 ? 8.617 2.272 -23.359 1.00 73.94 86 LEU A N 1
ATOM 656 C CA . LEU A 1 86 ? 7.240 1.846 -23.059 1.00 73.94 86 LEU A CA 1
ATOM 657 C C . LEU A 1 86 ? 6.270 3.005 -22.747 1.00 73.94 86 LEU A C 1
ATOM 659 O O . LEU A 1 86 ? 5.593 3.034 -21.718 1.00 73.94 86 LEU A O 1
ATOM 663 N N . LYS A 1 87 ? 6.206 3.998 -23.648 1.00 74.50 87 LYS A N 1
ATOM 664 C CA . LYS A 1 87 ? 5.666 5.345 -23.351 1.00 74.50 87 LYS A CA 1
ATOM 665 C C . LYS A 1 87 ? 4.171 5.365 -23.060 1.00 74.50 87 LYS A C 1
ATOM 667 O O . LYS A 1 87 ? 3.641 6.372 -22.584 1.00 74.50 87 LYS A O 1
ATOM 672 N N . SER A 1 88 ? 3.477 4.292 -23.412 1.00 84.44 88 SER A N 1
ATOM 673 C CA . SER A 1 88 ? 2.042 4.117 -23.205 1.00 84.44 88 SER A CA 1
ATOM 674 C C . SER A 1 88 ? 1.708 3.166 -22.063 1.00 84.44 88 SER A C 1
ATOM 676 O O . SER A 1 88 ? 0.527 3.044 -21.727 1.00 84.44 88 SER A O 1
ATOM 678 N N . LEU A 1 89 ? 2.716 2.543 -21.444 1.00 88.25 89 LEU A N 1
ATOM 679 C CA . LEU A 1 89 ? 2.503 1.566 -20.394 1.00 88.25 89 LEU A CA 1
ATOM 680 C C . LEU A 1 89 ? 1.883 2.234 -19.169 1.00 88.25 89 LEU A C 1
ATOM 682 O O . LEU A 1 89 ? 2.381 3.233 -18.653 1.00 88.25 89 LEU A O 1
ATOM 686 N N . SER A 1 90 ? 0.771 1.660 -18.732 1.00 92.81 90 SER A N 1
ATOM 687 C CA . SER A 1 90 ? -0.042 2.127 -17.613 1.00 92.81 90 SER A CA 1
ATOM 688 C C . SER A 1 90 ? -0.070 1.132 -16.455 1.00 92.81 90 SER A C 1
ATOM 690 O O . SER A 1 90 ? -0.254 1.554 -15.315 1.00 92.81 90 SER A O 1
ATOM 692 N N . SER A 1 91 ? 0.187 -0.151 -16.722 1.00 92.81 91 SER A N 1
ATOM 693 C CA . SER A 1 91 ? 0.313 -1.200 -15.713 1.00 92.81 91 SER A CA 1
ATOM 694 C C . SER A 1 91 ? 1.518 -2.092 -16.006 1.00 92.81 91 SER A C 1
ATOM 696 O O . SER A 1 91 ? 1.673 -2.579 -17.128 1.00 92.81 91 SER A O 1
ATOM 698 N N . LEU A 1 92 ? 2.356 -2.298 -14.993 1.00 90.94 92 LEU A N 1
ATOM 699 C CA . LEU A 1 92 ? 3.473 -3.235 -15.008 1.00 90.94 92 LEU A CA 1
ATOM 700 C C . LEU A 1 92 ? 3.288 -4.225 -13.860 1.00 90.94 92 LEU A C 1
ATOM 702 O O . LEU A 1 92 ? 3.168 -3.806 -12.709 1.00 90.94 92 LEU A O 1
ATOM 706 N N . LYS A 1 93 ? 3.285 -5.520 -14.167 1.00 88.50 93 LYS A N 1
ATOM 707 C CA . LYS A 1 93 ? 3.188 -6.589 -13.172 1.00 88.50 93 LYS A CA 1
ATOM 708 C C . LYS A 1 93 ? 4.362 -7.548 -13.278 1.00 88.50 93 LYS A C 1
ATOM 710 O O . LYS A 1 93 ? 4.794 -7.897 -14.375 1.00 88.50 93 LYS A O 1
ATOM 715 N N . ILE A 1 94 ? 4.869 -7.965 -12.130 1.00 83.81 94 ILE A N 1
ATOM 716 C CA . ILE A 1 94 ? 5.901 -8.981 -11.971 1.00 83.81 94 ILE A CA 1
ATOM 717 C C . ILE A 1 94 ? 5.401 -9.902 -10.863 1.00 83.81 94 ILE A C 1
ATOM 719 O O . ILE A 1 94 ? 5.264 -9.466 -9.724 1.00 83.81 94 ILE A O 1
ATOM 723 N N . GLU A 1 95 ? 5.121 -11.158 -11.180 1.00 72.00 95 GLU A N 1
ATOM 724 C CA . GLU A 1 95 ? 4.467 -12.071 -10.241 1.00 72.00 95 GLU A CA 1
ATOM 725 C C . GLU A 1 95 ? 5.148 -13.444 -10.256 1.00 72.00 95 GLU A C 1
ATOM 727 O O . GLU A 1 95 ? 5.508 -13.959 -11.320 1.00 72.00 95 GLU A O 1
ATOM 732 N N . ASP A 1 96 ? 5.348 -14.035 -9.073 1.00 67.44 96 ASP A N 1
ATOM 733 C CA . ASP A 1 96 ? 5.660 -15.461 -8.936 1.00 67.44 96 ASP A CA 1
ATOM 734 C C . ASP A 1 96 ? 4.378 -16.236 -8.606 1.00 67.44 96 ASP A C 1
ATOM 736 O O . ASP A 1 96 ? 3.807 -16.103 -7.527 1.00 67.44 96 ASP A O 1
ATOM 740 N N . MET A 1 97 ? 3.940 -17.085 -9.535 1.00 54.19 97 MET A N 1
ATOM 741 C CA . MET A 1 97 ? 2.768 -17.952 -9.369 1.00 54.19 97 MET A CA 1
ATOM 742 C C . MET A 1 97 ? 3.032 -19.206 -8.529 1.00 54.19 97 MET A C 1
ATOM 744 O O . MET A 1 97 ? 2.147 -20.055 -8.374 1.00 54.19 97 MET A O 1
ATOM 748 N N . ARG A 1 98 ? 4.249 -19.404 -8.010 1.00 55.09 98 ARG A N 1
ATOM 749 C CA . ARG A 1 98 ? 4.529 -20.585 -7.193 1.00 55.09 98 ARG A CA 1
ATOM 750 C C . ARG A 1 98 ? 3.965 -20.406 -5.784 1.00 55.09 98 ARG A C 1
ATOM 752 O O . ARG A 1 98 ? 4.469 -19.638 -4.974 1.00 55.09 98 ARG A O 1
ATOM 759 N N . ILE A 1 99 ? 2.917 -21.189 -5.526 1.00 47.72 99 ILE A N 1
ATOM 760 C CA . ILE A 1 99 ? 2.260 -21.424 -4.235 1.00 47.72 99 ILE A CA 1
ATOM 761 C C . ILE A 1 99 ? 3.290 -21.541 -3.099 1.00 47.72 99 ILE A C 1
ATOM 763 O O . ILE A 1 99 ? 4.344 -22.162 -3.259 1.00 47.72 99 ILE A O 1
ATOM 767 N N . GLU A 1 100 ? 2.935 -20.959 -1.951 1.00 43.25 100 GLU A N 1
ATOM 768 C CA . GLU A 1 100 ? 3.637 -20.977 -0.664 1.00 43.25 100 GLU A CA 1
ATOM 769 C C . GLU A 1 100 ? 4.577 -22.185 -0.457 1.00 43.25 100 GLU A C 1
ATOM 771 O O . GLU A 1 100 ? 4.139 -23.331 -0.359 1.00 43.25 100 GLU A O 1
ATOM 776 N N . GLY A 1 101 ? 5.885 -21.924 -0.314 1.00 46.97 101 GLY A N 1
ATOM 777 C CA . GLY A 1 101 ? 6.815 -22.876 0.314 1.00 46.97 101 GLY A CA 1
ATOM 778 C C . GLY A 1 101 ? 8.150 -23.142 -0.386 1.00 46.97 101 GLY A C 1
ATOM 779 O O . GLY A 1 101 ? 9.035 -23.717 0.248 1.00 46.97 101 GLY A O 1
ATOM 780 N N . LEU A 1 102 ? 8.363 -22.716 -1.636 1.00 43.34 102 LEU A N 1
ATOM 781 C CA . LEU A 1 102 ? 9.641 -22.928 -2.335 1.00 43.34 102 LEU A CA 1
ATOM 782 C C . LEU A 1 102 ? 10.154 -21.629 -2.977 1.00 43.34 102 LEU A C 1
ATOM 784 O O . LEU A 1 102 ? 9.709 -21.277 -4.065 1.00 43.34 102 LEU A O 1
ATOM 788 N N . PRO A 1 103 ? 11.112 -20.910 -2.356 1.00 45.41 103 PRO A N 1
ATOM 789 C CA . PRO A 1 103 ? 11.718 -19.750 -2.995 1.00 45.41 103 PRO A CA 1
ATOM 790 C C . PRO A 1 103 ? 12.515 -20.203 -4.224 1.00 45.41 103 PRO A C 1
ATOM 792 O O . PRO A 1 103 ? 13.536 -20.880 -4.081 1.00 45.41 103 PRO A O 1
ATOM 795 N N . CYS A 1 104 ? 12.100 -19.791 -5.424 1.00 46.47 104 CYS A N 1
ATOM 796 C CA . CYS A 1 104 ? 12.874 -19.984 -6.652 1.00 46.47 104 CYS A CA 1
ATOM 797 C C . CYS A 1 104 ? 14.300 -19.485 -6.449 1.00 46.47 104 CYS A C 1
ATOM 799 O O . CYS A 1 104 ? 14.496 -18.327 -6.102 1.00 46.47 104 CYS A O 1
ATOM 801 N N . SER A 1 105 ? 15.321 -20.323 -6.640 1.00 47.44 105 SER A N 1
ATOM 802 C CA . SER A 1 105 ? 16.734 -19.956 -6.436 1.00 47.44 105 SER A CA 1
ATOM 803 C C . SER A 1 105 ? 17.210 -18.779 -7.305 1.00 47.44 105 SER A C 1
ATOM 805 O O . SER A 1 105 ? 18.233 -18.179 -6.981 1.00 47.44 105 SER A O 1
ATOM 807 N N . ILE A 1 106 ? 16.452 -18.409 -8.340 1.00 54.88 106 ILE A N 1
ATOM 808 C CA . ILE A 1 106 ? 16.700 -17.325 -9.298 1.00 54.88 106 ILE A CA 1
ATOM 809 C C . ILE A 1 106 ? 15.418 -16.473 -9.344 1.00 54.88 106 ILE A C 1
ATOM 811 O O . ILE A 1 106 ? 14.324 -17.017 -9.255 1.00 54.88 106 ILE A O 1
ATOM 815 N N . GLY A 1 107 ? 15.543 -15.149 -9.331 1.00 61.03 107 GLY A N 1
ATOM 816 C CA . GLY A 1 107 ? 14.407 -14.228 -9.377 1.00 61.03 107 GLY A CA 1
ATOM 817 C C . GLY A 1 107 ? 14.862 -12.782 -9.210 1.00 61.03 107 GLY A C 1
ATOM 818 O O . GLY A 1 107 ? 15.956 -12.543 -8.685 1.00 61.03 107 GLY A O 1
ATOM 819 N N . ILE A 1 108 ? 14.047 -11.828 -9.667 1.00 67.75 108 ILE A N 1
ATOM 820 C CA . ILE A 1 108 ? 14.373 -10.392 -9.682 1.00 67.75 108 ILE A CA 1
ATOM 821 C C . ILE A 1 108 ? 14.882 -9.921 -8.321 1.00 67.75 108 ILE A C 1
ATOM 823 O O . ILE A 1 108 ? 14.168 -9.955 -7.322 1.00 67.75 108 ILE A O 1
ATOM 827 N N . ALA A 1 109 ? 16.136 -9.465 -8.290 1.00 70.50 109 ALA A N 1
ATOM 828 C CA . ALA A 1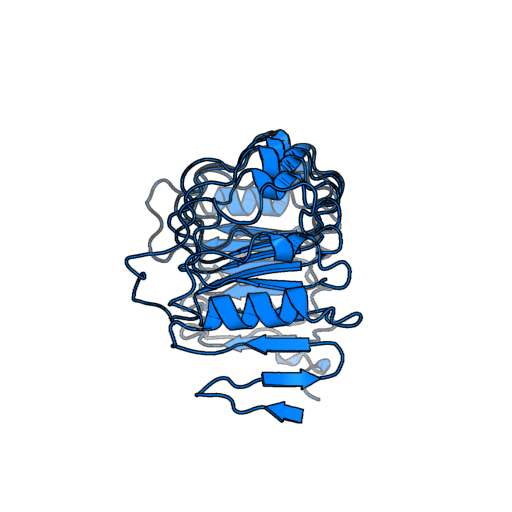 109 ? 16.757 -8.935 -7.082 1.00 70.50 109 ALA A CA 1
ATOM 829 C C . ALA A 1 109 ? 16.551 -7.423 -6.938 1.00 70.50 109 ALA A C 1
ATOM 831 O O . ALA A 1 109 ? 16.532 -6.932 -5.815 1.00 70.50 109 ALA A O 1
ATOM 832 N N . ASN A 1 110 ? 16.410 -6.680 -8.039 1.00 75.50 110 ASN A N 1
ATOM 833 C CA . ASN A 1 110 ? 16.228 -5.228 -8.029 1.00 75.50 110 ASN A CA 1
ATOM 834 C C . ASN A 1 110 ? 15.334 -4.812 -9.200 1.00 75.50 110 ASN A C 1
ATOM 836 O O . ASN A 1 110 ? 15.443 -5.387 -10.282 1.00 75.50 110 ASN A O 1
ATOM 840 N N . LEU A 1 111 ? 14.517 -3.781 -8.997 1.00 79.81 111 LEU A N 1
ATOM 841 C CA . LEU A 1 111 ? 13.954 -3.028 -10.117 1.00 79.81 111 LEU A CA 1
ATOM 842 C C . LEU A 1 111 ? 15.048 -2.148 -10.755 1.00 79.81 111 LEU A C 1
ATOM 844 O O . LEU A 1 111 ? 15.904 -1.637 -10.026 1.00 79.81 111 LEU A O 1
ATOM 848 N N . PRO A 1 112 ? 15.027 -1.963 -12.083 1.00 81.06 112 PRO A N 1
ATOM 849 C CA . PRO A 1 112 ? 16.012 -1.173 -12.811 1.00 81.06 112 PRO A CA 1
ATOM 850 C C . PRO A 1 112 ? 15.722 0.322 -12.688 1.00 81.06 112 PRO A C 1
ATOM 852 O O . PRO A 1 112 ? 14.569 0.730 -12.538 1.00 81.06 112 PRO A O 1
ATOM 855 N N . ASP A 1 113 ? 16.754 1.151 -12.847 1.00 83.62 113 ASP A N 1
ATOM 856 C CA . ASP A 1 113 ? 16.598 2.609 -12.818 1.00 83.62 113 ASP A CA 1
ATOM 857 C C . ASP A 1 113 ? 15.721 3.149 -13.962 1.00 83.62 113 ASP A C 1
ATOM 859 O O . ASP A 1 113 ? 15.081 4.198 -13.842 1.00 83.62 113 ASP A O 1
ATOM 863 N N . SER A 1 114 ? 15.620 2.394 -15.059 1.00 80.62 114 SER A N 1
ATOM 864 C CA . SER A 1 114 ? 14.777 2.715 -16.212 1.00 80.62 114 SER A CA 1
ATOM 865 C C . SER A 1 114 ? 13.279 2.787 -15.885 1.00 80.62 114 SER A C 1
ATOM 867 O O . SER A 1 114 ? 12.536 3.423 -16.643 1.00 80.62 114 SER A O 1
ATOM 869 N N . ILE A 1 115 ? 12.831 2.242 -14.738 1.00 85.06 115 ILE A N 1
ATOM 870 C CA . ILE A 1 115 ? 11.448 2.388 -14.252 1.00 85.06 115 ILE A CA 1
ATOM 871 C C . ILE A 1 115 ? 11.043 3.866 -14.163 1.00 85.06 115 ILE A C 1
ATOM 873 O O . ILE A 1 115 ? 9.913 4.223 -14.496 1.00 85.06 115 ILE A O 1
ATOM 877 N N . GLY A 1 116 ? 11.985 4.746 -13.801 1.00 85.69 116 GLY A N 1
ATOM 878 C CA . GLY A 1 116 ? 11.743 6.177 -13.643 1.00 85.69 116 GLY A CA 1
ATOM 879 C C . GLY A 1 116 ? 11.358 6.911 -14.929 1.00 85.69 116 GLY A C 1
ATOM 880 O O . GLY A 1 116 ? 10.811 8.019 -14.852 1.00 85.69 116 GLY A O 1
ATOM 881 N N . ASN A 1 117 ? 11.588 6.325 -16.112 1.00 84.06 117 ASN A N 1
ATOM 882 C CA . ASN A 1 117 ? 11.188 6.954 -17.375 1.00 84.06 117 ASN A CA 1
ATOM 883 C C . ASN A 1 117 ? 9.787 6.520 -17.848 1.00 84.06 117 ASN A C 1
ATOM 885 O O . ASN A 1 117 ? 9.286 7.076 -18.825 1.00 84.06 117 ASN A O 1
ATOM 889 N N . LEU A 1 118 ? 9.106 5.608 -17.143 1.00 87.00 118 LEU A N 1
ATOM 890 C CA . LEU A 1 118 ? 7.740 5.177 -17.463 1.00 87.00 118 LEU A CA 1
ATOM 891 C C . LEU A 1 118 ? 6.699 6.218 -17.014 1.00 87.00 118 LEU A C 1
ATOM 893 O O . LEU A 1 118 ? 5.929 6.020 -16.078 1.00 87.00 118 LEU A O 1
ATOM 897 N N . LYS A 1 119 ? 6.660 7.369 -17.694 1.00 85.31 119 LYS A N 1
ATOM 898 C CA . LYS A 1 119 ? 5.886 8.552 -17.264 1.00 85.31 119 LYS A CA 1
ATOM 899 C C . LYS A 1 119 ? 4.364 8.390 -17.275 1.00 85.31 119 LYS A C 1
ATOM 901 O O . LYS A 1 119 ? 3.684 9.223 -16.688 1.00 85.31 119 LYS A O 1
ATOM 906 N N . LYS A 1 120 ? 3.817 7.362 -17.932 1.00 90.69 120 LYS A N 1
ATOM 907 C CA . LYS A 1 120 ? 2.370 7.065 -17.934 1.00 90.69 120 LYS A CA 1
ATOM 908 C C . LYS A 1 120 ? 1.981 5.904 -17.020 1.00 90.69 120 LYS A C 1
ATOM 910 O O . LYS A 1 120 ? 0.797 5.570 -16.962 1.00 90.69 120 LYS A O 1
ATOM 915 N N . LEU A 1 121 ? 2.944 5.313 -16.317 1.00 92.44 121 LEU A N 1
ATOM 916 C CA . LEU A 1 121 ? 2.698 4.167 -15.460 1.00 92.44 121 LEU A CA 1
ATOM 917 C C . LEU A 1 121 ? 1.860 4.590 -14.254 1.00 92.44 121 LEU A C 1
ATOM 919 O O . LEU A 1 121 ? 2.208 5.539 -13.554 1.00 92.44 121 LEU A O 1
ATOM 923 N N . ARG A 1 122 ? 0.737 3.899 -14.054 1.00 96.12 122 ARG A N 1
ATOM 924 C CA . ARG A 1 122 ? -0.241 4.159 -12.989 1.00 96.12 122 ARG A CA 1
A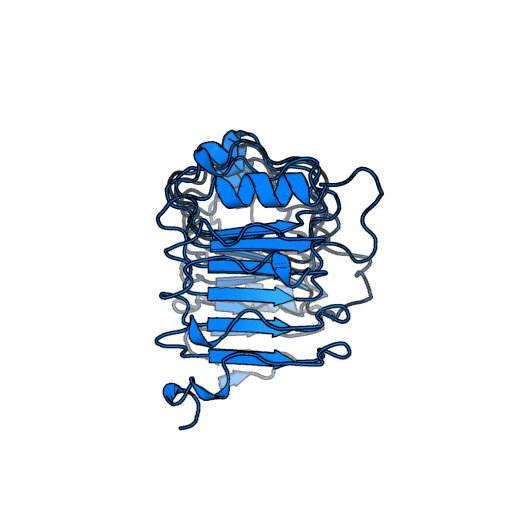TOM 925 C C . ARG A 1 122 ? -0.256 3.050 -11.948 1.00 96.12 122 ARG A C 1
ATOM 927 O O . ARG A 1 122 ? -0.530 3.340 -10.790 1.00 96.12 122 ARG A O 1
ATOM 934 N N . VAL A 1 123 ? 0.066 1.821 -12.346 1.00 96.38 123 VAL A N 1
ATOM 935 C CA . VAL A 1 123 ? 0.052 0.646 -11.471 1.00 96.38 123 VAL A CA 1
ATOM 936 C C . VAL A 1 123 ? 1.357 -0.131 -11.611 1.00 96.38 123 VAL A C 1
ATOM 938 O O . VAL A 1 123 ? 1.756 -0.472 -12.727 1.00 96.38 123 VAL A O 1
ATOM 941 N N . ILE A 1 124 ? 1.990 -0.438 -10.481 1.00 94.44 124 ILE A N 1
ATOM 942 C CA . ILE A 1 124 ? 3.093 -1.400 -10.374 1.00 94.44 124 ILE A CA 1
ATOM 943 C C . ILE A 1 124 ? 2.655 -2.509 -9.416 1.00 94.44 124 ILE A C 1
ATOM 945 O O . ILE A 1 124 ? 2.277 -2.206 -8.287 1.00 94.44 124 ILE A O 1
ATOM 949 N N . GLY A 1 125 ? 2.715 -3.765 -9.858 1.00 92.81 125 GLY A N 1
ATOM 950 C CA . GLY A 1 125 ? 2.508 -4.957 -9.027 1.00 92.81 125 GLY A CA 1
ATOM 951 C C . GLY A 1 125 ? 3.759 -5.830 -8.999 1.00 92.81 125 GLY A C 1
ATOM 952 O O . GLY A 1 125 ? 4.311 -6.126 -10.059 1.00 92.81 125 GLY A O 1
ATOM 953 N N . ILE A 1 126 ? 4.239 -6.189 -7.810 1.00 88.50 126 ILE A N 1
ATOM 954 C CA . ILE A 1 126 ? 5.454 -6.984 -7.596 1.00 88.50 126 ILE A CA 1
ATOM 955 C C . ILE A 1 126 ? 5.201 -7.965 -6.463 1.00 88.50 126 ILE A C 1
ATOM 957 O O . ILE A 1 126 ? 5.472 -7.665 -5.302 1.00 88.50 126 ILE A O 1
ATOM 961 N N . ASP A 1 127 ? 4.744 -9.158 -6.806 1.00 84.75 127 ASP A N 1
ATOM 962 C CA . ASP A 1 127 ? 4.242 -10.094 -5.810 1.00 84.75 127 ASP A CA 1
ATOM 963 C C . ASP A 1 127 ? 5.095 -11.363 -5.769 1.00 84.75 127 ASP A C 1
ATOM 965 O O . ASP A 1 127 ? 5.516 -11.904 -6.795 1.00 84.75 127 ASP A O 1
ATOM 969 N N . TYR A 1 128 ? 5.406 -11.801 -4.548 1.00 81.25 128 TYR A N 1
ATOM 970 C CA . TYR A 1 128 ? 6.170 -13.014 -4.244 1.00 81.25 128 TYR A CA 1
ATOM 971 C C . TYR A 1 128 ? 7.560 -13.080 -4.907 1.00 81.25 128 TYR A C 1
ATOM 973 O O . TYR A 1 128 ? 8.097 -14.152 -5.179 1.00 81.25 128 TYR A O 1
ATOM 981 N N . THR A 1 129 ? 8.204 -11.926 -5.115 1.00 80.00 129 THR A N 1
ATOM 982 C CA . THR A 1 129 ? 9.536 -11.845 -5.739 1.00 80.00 129 THR A CA 1
ATOM 983 C C . THR A 1 129 ? 10.690 -11.772 -4.726 1.00 80.00 129 THR A C 1
ATOM 985 O O . THR A 1 129 ? 10.519 -11.589 -3.516 1.00 80.00 129 THR A O 1
ATOM 988 N N . LYS A 1 130 ? 11.929 -11.875 -5.228 1.00 80.94 130 LYS A N 1
ATOM 989 C CA . LYS A 1 130 ? 13.167 -11.712 -4.443 1.00 80.94 130 LYS A CA 1
ATOM 990 C C . LYS A 1 130 ? 13.705 -10.279 -4.426 1.00 80.94 130 LYS A C 1
ATOM 992 O O . LYS A 1 130 ? 14.884 -10.087 -4.098 1.00 80.94 130 LYS A O 1
ATOM 997 N N . ILE A 1 131 ? 12.868 -9.291 -4.758 1.00 84.69 131 ILE A N 1
ATOM 998 C CA . ILE A 1 131 ? 13.279 -7.888 -4.805 1.00 84.69 131 ILE A CA 1
ATOM 999 C C . ILE A 1 131 ? 13.890 -7.485 -3.464 1.00 84.69 131 ILE A C 1
ATOM 1001 O O . ILE A 1 131 ? 13.366 -7.806 -2.403 1.00 84.69 131 ILE A O 1
ATOM 1005 N N . ARG A 1 132 ? 15.046 -6.826 -3.508 1.00 86.38 132 ARG A N 1
ATOM 1006 C CA . ARG A 1 132 ? 15.817 -6.426 -2.327 1.00 86.38 132 ARG A CA 1
ATOM 1007 C C . ARG A 1 132 ? 15.684 -4.949 -2.014 1.00 86.38 132 ARG A C 1
ATOM 1009 O O . ARG A 1 132 ? 15.803 -4.588 -0.850 1.00 86.38 132 ARG A O 1
ATOM 1016 N N . ARG A 1 133 ? 15.474 -4.119 -3.037 1.00 85.88 133 ARG A N 1
ATOM 1017 C CA . ARG A 1 133 ? 15.319 -2.664 -2.938 1.00 85.88 133 ARG A CA 1
ATOM 1018 C C . ARG A 1 133 ? 14.557 -2.114 -4.138 1.00 85.88 133 ARG A C 1
ATOM 1020 O O . ARG A 1 133 ? 14.630 -2.682 -5.231 1.00 85.88 133 ARG A O 1
ATOM 1027 N N . PHE A 1 134 ? 13.900 -0.980 -3.928 1.00 89.06 134 PHE A N 1
ATOM 1028 C CA . PHE A 1 134 ? 13.481 -0.102 -5.016 1.00 89.06 134 PHE A CA 1
ATOM 1029 C C . PHE A 1 134 ? 14.652 0.800 -5.430 1.00 89.06 134 PHE A C 1
ATOM 1031 O O . PHE A 1 134 ? 15.464 1.148 -4.570 1.00 89.06 134 PHE A O 1
ATOM 1038 N N . PRO A 1 135 ? 14.757 1.180 -6.711 1.00 88.81 135 PRO A N 1
ATOM 1039 C CA . PRO A 1 135 ? 15.650 2.240 -7.149 1.00 88.81 135 PRO A CA 1
ATOM 1040 C C . PRO A 1 135 ? 15.095 3.610 -6.745 1.00 88.81 135 PRO A C 1
ATOM 1042 O O . PRO A 1 135 ? 13.879 3.802 -6.711 1.00 88.81 135 PRO A O 1
ATOM 1045 N N . ASP A 1 136 ? 15.971 4.588 -6.521 1.00 91.75 136 ASP A N 1
ATOM 1046 C CA . ASP A 1 136 ? 15.582 5.971 -6.193 1.00 91.75 136 ASP A CA 1
ATOM 1047 C C . ASP A 1 136 ? 14.738 6.596 -7.324 1.00 91.75 136 ASP A C 1
ATOM 1049 O O . ASP A 1 136 ? 13.820 7.391 -7.112 1.00 91.75 136 ASP A O 1
ATOM 1053 N N . THR A 1 137 ? 14.974 6.166 -8.562 1.00 91.69 137 THR A N 1
ATOM 1054 C CA . THR A 1 137 ? 14.218 6.584 -9.752 1.00 91.69 137 THR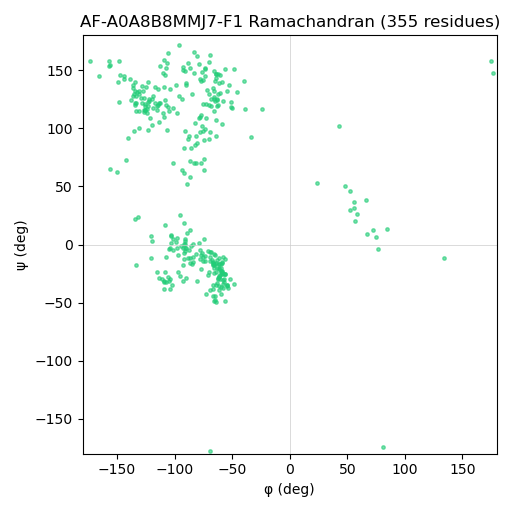 A CA 1
ATOM 1055 C C . THR A 1 137 ? 12.731 6.222 -9.704 1.00 91.69 137 THR A C 1
ATOM 1057 O O . THR A 1 137 ? 11.963 6.792 -10.480 1.00 91.69 137 THR A O 1
ATOM 1060 N N . ILE A 1 138 ? 12.274 5.379 -8.763 1.00 91.62 138 ILE A N 1
ATOM 1061 C CA . ILE A 1 138 ? 10.840 5.140 -8.532 1.00 91.62 138 ILE A CA 1
ATOM 1062 C C . ILE A 1 138 ? 10.080 6.449 -8.284 1.00 91.62 138 ILE A C 1
ATOM 1064 O O . ILE A 1 138 ? 8.967 6.613 -8.774 1.00 91.62 138 ILE A O 1
ATOM 1068 N N . GLY A 1 139 ? 10.702 7.432 -7.623 1.00 91.62 139 GLY A N 1
ATOM 1069 C CA . GLY A 1 139 ? 10.096 8.745 -7.381 1.00 91.62 139 GLY A CA 1
ATOM 1070 C C . GLY A 1 139 ? 9.913 9.609 -8.631 1.00 91.62 139 GLY A C 1
ATOM 1071 O O . GLY A 1 139 ? 9.317 10.679 -8.540 1.00 91.62 139 GLY A O 1
ATOM 1072 N N . LEU A 1 140 ? 10.422 9.176 -9.791 1.00 92.50 140 LEU A N 1
ATOM 1073 C CA . LEU A 1 140 ? 10.256 9.850 -11.083 1.00 92.50 140 LEU A CA 1
ATOM 1074 C C . LEU A 1 140 ? 9.019 9.360 -11.857 1.00 92.50 140 LEU A C 1
ATOM 1076 O O . LEU A 1 140 ? 8.701 9.920 -12.913 1.00 92.50 140 LEU A O 1
ATOM 1080 N N . VAL A 1 141 ? 8.314 8.339 -11.356 1.00 92.12 141 VAL A N 1
ATOM 1081 C CA . VAL A 1 141 ? 7.081 7.796 -11.948 1.00 92.12 141 VAL A CA 1
ATOM 1082 C C . VAL A 1 141 ? 5.878 8.643 -11.513 1.00 92.12 141 VAL A C 1
ATOM 1084 O O . VAL A 1 141 ? 5.039 8.241 -10.715 1.00 92.12 141 VAL A O 1
ATOM 1087 N N . GLU A 1 142 ? 5.799 9.869 -12.027 1.00 87.56 142 GLU A N 1
ATOM 1088 C CA . GLU A 1 142 ? 4.870 10.914 -11.557 1.00 87.56 142 GLU A CA 1
ATOM 1089 C C . GLU A 1 142 ? 3.374 10.556 -11.647 1.00 87.56 142 GLU A C 1
ATOM 1091 O O . GLU A 1 142 ? 2.554 11.150 -10.941 1.00 87.56 142 GLU A O 1
ATOM 1096 N N . MET A 1 143 ? 3.008 9.615 -12.525 1.00 94.31 143 MET A N 1
ATOM 1097 C CA . MET A 1 143 ? 1.628 9.161 -12.722 1.00 94.31 143 MET A CA 1
ATOM 1098 C C . MET A 1 143 ? 1.244 7.951 -11.866 1.00 94.31 143 MET A C 1
ATOM 1100 O O . MET A 1 143 ? 0.095 7.521 -11.957 1.00 94.31 143 MET A O 1
ATOM 1104 N N . LEU A 1 144 ? 2.154 7.428 -11.034 1.00 96.12 144 LEU A N 1
ATOM 1105 C CA . LEU A 1 144 ? 1.893 6.234 -10.238 1.00 96.12 144 LEU A CA 1
ATOM 1106 C C . LEU A 1 144 ? 0.781 6.503 -9.218 1.00 96.12 144 LEU A C 1
ATOM 1108 O O . LEU A 1 144 ? 0.871 7.418 -8.398 1.00 96.12 144 LEU A O 1
ATOM 1112 N N . GLU A 1 145 ? -0.269 5.694 -9.287 1.00 97.31 145 GLU A N 1
ATOM 1113 C CA . GLU A 1 145 ? -1.436 5.736 -8.409 1.00 97.31 145 GLU A CA 1
ATOM 1114 C C . GLU A 1 145 ? -1.436 4.554 -7.438 1.00 97.31 145 GLU A C 1
ATOM 1116 O O . GLU A 1 145 ? -1.876 4.701 -6.299 1.00 97.31 145 GLU A O 1
ATOM 1121 N N . GLU A 1 146 ? -0.916 3.400 -7.852 1.00 97.69 146 GLU A N 1
ATOM 1122 C CA . GLU A 1 146 ? -0.982 2.164 -7.076 1.00 97.69 146 GLU A CA 1
ATOM 1123 C C . GLU A 1 146 ? 0.355 1.417 -7.143 1.00 97.69 146 GLU A C 1
ATOM 1125 O O . GLU A 1 146 ? 0.867 1.121 -8.226 1.00 97.69 146 GLU A O 1
ATOM 1130 N N . LEU A 1 147 ? 0.926 1.128 -5.973 1.00 96.19 147 LEU A N 1
ATOM 1131 C CA . LEU A 1 147 ? 2.122 0.307 -5.815 1.00 96.19 147 LEU A CA 1
ATOM 1132 C C . LEU A 1 147 ? 1.784 -0.883 -4.918 1.00 96.19 147 LEU A C 1
ATOM 1134 O O . LEU A 1 147 ? 1.590 -0.714 -3.713 1.00 96.19 147 LEU A O 1
ATOM 1138 N N . TYR A 1 148 ? 1.722 -2.065 -5.521 1.00 95.19 148 TYR A N 1
ATOM 1139 C CA . TYR A 1 148 ? 1.491 -3.341 -4.859 1.00 95.19 148 TYR A CA 1
ATOM 1140 C C . TYR A 1 148 ? 2.787 -4.130 -4.797 1.00 95.19 148 TYR A C 1
ATOM 1142 O O . TYR A 1 148 ? 3.367 -4.432 -5.836 1.00 95.19 148 TYR A O 1
ATOM 1150 N N . VAL A 1 149 ? 3.247 -4.428 -3.584 1.00 92.12 149 VAL A N 1
ATOM 1151 C CA . VAL A 1 149 ? 4.364 -5.329 -3.330 1.00 92.12 149 VAL A CA 1
ATOM 1152 C C . VAL A 1 149 ? 4.007 -6.266 -2.189 1.00 92.12 149 VAL A C 1
ATOM 1154 O O . VAL A 1 149 ? 4.149 -5.913 -1.019 1.00 92.12 149 VAL A O 1
ATOM 1157 N N . GLU A 1 150 ? 3.565 -7.470 -2.524 1.00 90.00 150 GLU A N 1
ATOM 1158 C CA . GLU A 1 150 ? 3.178 -8.478 -1.545 1.00 90.00 150 GLU A CA 1
ATOM 1159 C C . GLU A 1 150 ? 4.172 -9.647 -1.503 1.00 90.00 150 GLU A C 1
ATOM 1161 O O . GLU A 1 150 ? 4.822 -9.989 -2.490 1.00 90.00 150 GLU A O 1
ATOM 1166 N N . GLY A 1 151 ? 4.367 -10.261 -0.335 1.00 87.06 151 GLY A N 1
ATOM 1167 C CA . GLY A 1 151 ? 5.130 -11.515 -0.218 1.00 87.06 151 GLY A CA 1
ATOM 1168 C C . GLY A 1 151 ? 6.634 -11.400 -0.522 1.00 87.06 151 GLY A C 1
ATOM 1169 O O . GLY A 1 151 ? 7.339 -12.408 -0.603 1.00 87.06 151 GLY A O 1
ATOM 1170 N N . CYS A 1 152 ? 7.165 -10.184 -0.672 1.00 87.75 152 CYS A N 1
ATOM 1171 C CA . CYS A 1 152 ? 8.565 -9.931 -1.012 1.00 87.75 152 CYS A CA 1
ATOM 1172 C C . CYS A 1 152 ? 9.467 -9.894 0.238 1.00 87.75 152 CYS A C 1
ATOM 1174 O O . CYS A 1 152 ? 9.980 -8.851 0.655 1.00 87.75 152 CYS A O 1
ATOM 1176 N N . LEU A 1 153 ? 9.715 -11.056 0.852 1.00 87.06 153 LEU A N 1
ATOM 1177 C CA . LEU A 1 153 ? 10.467 -11.193 2.119 1.00 87.06 153 LEU A CA 1
ATOM 1178 C C . LEU A 1 153 ? 11.951 -10.763 2.051 1.00 87.06 153 LEU A C 1
ATOM 1180 O O . LEU A 1 153 ? 12.622 -10.594 3.082 1.00 87.06 153 LEU A O 1
ATOM 1184 N N . PHE A 1 154 ? 12.500 -10.624 0.842 1.00 86.69 154 PHE A N 1
ATOM 1185 C CA . PHE A 1 154 ? 13.874 -10.171 0.609 1.00 86.69 154 PHE A CA 1
ATOM 1186 C C . PHE A 1 154 ? 14.007 -8.654 0.511 1.00 86.69 154 PHE A C 1
ATOM 1188 O O . PHE A 1 154 ? 15.141 -8.174 0.605 1.00 86.69 154 PHE A O 1
ATOM 1195 N N . LEU A 1 155 ? 12.889 -7.928 0.401 1.00 87.81 155 LEU A N 1
ATOM 1196 C CA . LEU A 1 155 ? 12.853 -6.472 0.394 1.00 87.81 155 LEU A CA 1
ATOM 1197 C C . LEU A 1 155 ? 13.191 -6.009 1.803 1.00 87.81 155 LEU A C 1
ATOM 1199 O O . LEU A 1 155 ? 12.335 -5.964 2.678 1.00 87.81 155 LEU A O 1
ATOM 1203 N N . ARG A 1 156 ? 14.479 -5.797 2.049 1.00 78.06 156 ARG A N 1
ATOM 1204 C CA . ARG A 1 156 ? 15.046 -5.482 3.361 1.00 78.06 156 ARG A CA 1
ATOM 1205 C C . ARG A 1 156 ? 15.564 -4.051 3.313 1.00 78.06 156 ARG A C 1
ATOM 1207 O O . ARG A 1 156 ? 15.979 -3.596 2.255 1.00 78.06 156 ARG A O 1
ATOM 1214 N N . CYS A 1 157 ? 15.615 -3.401 4.474 1.00 72.38 157 CYS A N 1
ATOM 1215 C CA . CYS A 1 157 ? 15.939 -1.976 4.640 1.00 72.38 157 CYS A CA 1
ATOM 1216 C C . CYS A 1 157 ? 14.741 -1.044 4.369 1.00 72.38 157 CYS A C 1
ATOM 1218 O O . CYS A 1 157 ? 13.602 -1.500 4.256 1.00 72.38 157 CYS A O 1
ATOM 1220 N N . GLN A 1 158 ? 14.995 0.266 4.393 1.00 74.06 158 GLN A N 1
ATOM 1221 C CA . GLN A 1 158 ? 13.988 1.296 4.152 1.00 74.06 158 GLN A CA 1
ATOM 1222 C C . GLN A 1 158 ? 13.657 1.386 2.661 1.00 74.06 158 GLN A C 1
ATOM 1224 O O . GLN A 1 158 ? 14.534 1.282 1.803 1.00 74.06 158 GLN A O 1
ATOM 1229 N N . ILE A 1 159 ? 12.378 1.604 2.373 1.00 88.56 159 ILE A N 1
ATOM 1230 C CA . ILE A 1 159 ? 11.920 2.087 1.068 1.00 88.56 159 ILE A CA 1
ATOM 1231 C C . ILE A 1 159 ? 12.543 3.478 0.830 1.00 88.56 159 ILE A C 1
ATOM 1233 O O . ILE A 1 159 ? 12.616 4.248 1.790 1.00 88.56 159 ILE A O 1
ATOM 1237 N N . PRO A 1 160 ? 13.014 3.808 -0.389 1.00 90.75 160 PRO A N 1
ATOM 1238 C CA . PRO A 1 160 ? 13.706 5.070 -0.649 1.00 90.75 160 PRO A CA 1
ATOM 1239 C C . PRO A 1 160 ? 12.808 6.285 -0.388 1.00 90.75 160 PRO A C 1
ATOM 1241 O O . PRO A 1 160 ? 11.598 6.247 -0.635 1.00 90.75 160 PRO A O 1
ATOM 1244 N N . ASP A 1 161 ? 13.411 7.384 0.074 1.00 92.38 161 ASP A N 1
ATOM 1245 C CA . ASP A 1 161 ? 12.721 8.654 0.355 1.00 92.38 161 ASP A CA 1
ATOM 1246 C C . ASP A 1 161 ? 12.014 9.222 -0.889 1.00 92.38 161 ASP A C 1
ATOM 1248 O O . ASP A 1 161 ? 11.000 9.922 -0.796 1.00 92.38 161 ASP A O 1
ATOM 1252 N N . GLU A 1 162 ? 12.490 8.855 -2.074 1.00 94.19 162 GLU A N 1
ATOM 1253 C CA . GLU A 1 162 ? 11.918 9.183 -3.370 1.00 94.19 162 GLU A CA 1
ATOM 1254 C C . GLU A 1 162 ? 10.476 8.697 -3.543 1.00 94.19 162 GLU A C 1
ATOM 1256 O O . GLU A 1 162 ? 9.722 9.345 -4.271 1.00 94.19 162 GLU A O 1
ATOM 1261 N N . VAL A 1 163 ? 10.032 7.654 -2.826 1.00 92.50 163 VAL A N 1
ATOM 1262 C CA . VAL A 1 163 ? 8.608 7.266 -2.797 1.00 92.50 163 VAL A CA 1
ATOM 1263 C C . VAL A 1 163 ? 7.731 8.425 -2.322 1.00 92.50 163 VAL A C 1
ATOM 1265 O O . VAL A 1 163 ? 6.635 8.612 -2.842 1.00 92.50 163 VAL A O 1
ATOM 1268 N N . GLY A 1 164 ? 8.232 9.291 -1.437 1.00 89.81 164 GLY A N 1
ATOM 1269 C CA . GLY A 1 164 ? 7.533 10.504 -1.005 1.00 89.81 164 GLY A CA 1
ATOM 1270 C C . GLY A 1 164 ? 7.331 11.567 -2.096 1.00 89.81 164 GLY A C 1
ATOM 1271 O O . GLY A 1 164 ? 6.629 12.550 -1.859 1.00 89.81 164 GLY A O 1
ATOM 1272 N N . ARG A 1 165 ? 7.922 11.408 -3.292 1.00 92.38 165 ARG A N 1
ATOM 1273 C CA . ARG A 1 165 ? 7.700 12.289 -4.459 1.00 92.38 165 ARG A CA 1
ATOM 1274 C C . ARG A 1 165 ? 6.489 11.878 -5.302 1.00 92.38 165 ARG A C 1
ATOM 1276 O O . ARG A 1 165 ? 6.048 12.656 -6.149 1.00 92.38 165 ARG A O 1
ATOM 1283 N N . LEU A 1 166 ? 5.922 10.695 -5.062 1.00 94.12 166 LEU A N 1
ATOM 1284 C CA . LEU A 1 166 ? 4.798 10.140 -5.818 1.00 94.12 166 LEU A CA 1
ATOM 1285 C C . LEU A 1 166 ? 3.472 10.829 -5.457 1.00 94.12 166 LEU A C 1
ATOM 1287 O O . LEU A 1 166 ? 2.604 10.275 -4.790 1.00 94.12 166 LEU A O 1
ATOM 1291 N N . SER A 1 167 ? 3.295 12.066 -5.918 1.00 90.94 167 SER A N 1
ATOM 1292 C CA . SER A 1 167 ? 2.157 12.933 -5.562 1.00 90.94 167 SER A CA 1
ATOM 1293 C C . SER A 1 167 ? 0.767 12.382 -5.920 1.00 90.94 167 SER A C 1
ATOM 1295 O O . SER A 1 167 ? -0.243 12.872 -5.409 1.00 90.94 167 SER A O 1
ATOM 1297 N N . ARG A 1 168 ? 0.696 11.380 -6.803 1.00 95.44 168 ARG A N 1
ATOM 1298 C CA . ARG A 1 168 ? -0.545 10.723 -7.227 1.00 95.44 168 ARG A CA 1
ATOM 1299 C C . ARG A 1 168 ? -0.796 9.379 -6.558 1.00 95.44 168 ARG A C 1
ATOM 1301 O O . ARG A 1 168 ? -1.885 8.847 -6.757 1.00 95.44 168 ARG A O 1
ATOM 1308 N N . LEU A 1 169 ? 0.140 8.878 -5.751 1.00 96.62 169 LEU A N 1
ATOM 1309 C CA . LEU A 1 169 ? 0.018 7.578 -5.107 1.00 96.62 169 LEU A CA 1
ATOM 1310 C C . LEU A 1 169 ? -1.176 7.580 -4.151 1.00 96.62 169 LEU A C 1
ATOM 1312 O O . LEU A 1 169 ? -1.279 8.427 -3.264 1.00 96.62 169 LEU A O 1
ATOM 1316 N N . ARG A 1 170 ? -2.081 6.630 -4.365 1.00 96.81 170 ARG A N 1
ATOM 1317 C CA . ARG A 1 170 ? -3.305 6.396 -3.598 1.00 96.81 170 ARG A CA 1
ATOM 1318 C C . ARG A 1 170 ? -3.203 5.122 -2.779 1.00 96.81 170 ARG A C 1
ATOM 1320 O O . ARG A 1 170 ? -3.691 5.105 -1.654 1.00 96.81 170 ARG A O 1
ATOM 1327 N N . ILE A 1 171 ? -2.581 4.084 -3.329 1.00 97.38 171 ILE A N 1
ATOM 1328 C CA . ILE A 1 171 ? -2.447 2.785 -2.673 1.00 97.38 171 ILE A CA 1
ATOM 1329 C C . ILE A 1 171 ? -0.967 2.435 -2.592 1.00 97.38 171 ILE A C 1
ATOM 1331 O O . ILE A 1 171 ? -0.283 2.376 -3.615 1.00 97.38 171 ILE A O 1
ATOM 1335 N N . LEU A 1 172 ? -0.490 2.210 -1.370 1.00 96.56 172 LEU A N 1
ATOM 1336 C CA . LEU A 1 172 ? 0.814 1.626 -1.093 1.00 96.56 172 LEU A CA 1
ATOM 1337 C C . LEU A 1 172 ? 0.602 0.333 -0.307 1.00 96.56 172 LEU A C 1
ATOM 1339 O O . LEU A 1 172 ? 0.315 0.370 0.890 1.00 96.56 172 LEU A O 1
ATOM 1343 N N . HIS A 1 173 ? 0.731 -0.797 -0.992 1.00 96.25 173 HIS A N 1
ATOM 1344 C CA . HIS A 1 173 ? 0.605 -2.120 -0.400 1.00 96.25 173 HIS A CA 1
ATOM 1345 C C . HIS A 1 173 ? 1.981 -2.776 -0.320 1.00 96.25 173 HIS A C 1
ATOM 1347 O O . HIS A 1 173 ? 2.657 -2.923 -1.331 1.00 96.25 173 HIS A O 1
ATOM 1353 N N . LEU A 1 174 ? 2.415 -3.106 0.896 1.00 93.88 174 LEU A N 1
ATOM 1354 C CA . LEU A 1 174 ? 3.735 -3.661 1.204 1.00 93.88 174 LEU A CA 1
ATOM 1355 C C . LEU A 1 174 ? 3.629 -4.887 2.125 1.00 93.88 174 LEU A C 1
ATOM 1357 O O . LEU A 1 174 ? 4.561 -5.167 2.885 1.00 93.88 174 LEU A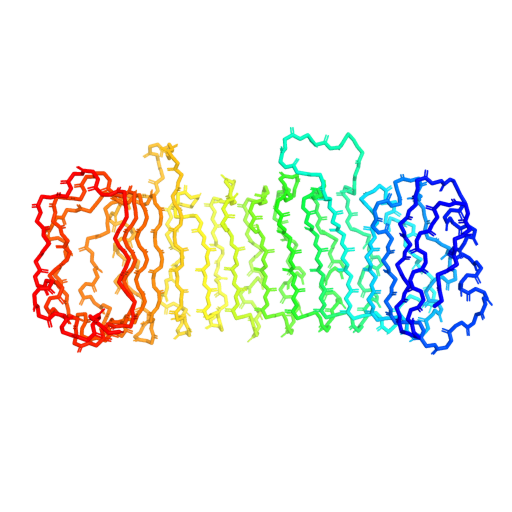 O 1
ATOM 1361 N N . SER A 1 175 ? 2.487 -5.577 2.134 1.00 92.12 175 SER A N 1
ATOM 1362 C CA . SER A 1 175 ? 2.238 -6.664 3.078 1.00 92.12 175 SER A CA 1
ATOM 1363 C C . SER A 1 175 ? 3.164 -7.855 2.836 1.00 92.12 175 SER A C 1
ATOM 1365 O O . SER A 1 175 ? 3.592 -8.144 1.722 1.00 92.12 175 SER A O 1
ATOM 1367 N N . SER A 1 176 ? 3.490 -8.581 3.900 1.00 90.00 176 SER A N 1
ATOM 1368 C CA . SER A 1 176 ? 4.362 -9.754 3.871 1.00 90.00 176 SER A CA 1
ATOM 1369 C C . SER A 1 176 ? 5.738 -9.455 3.257 1.00 90.00 176 SER A C 1
ATOM 1371 O O . SER A 1 176 ? 6.326 -10.293 2.570 1.00 90.00 176 SER A O 1
ATOM 1373 N N . THR A 1 177 ? 6.275 -8.255 3.507 1.00 90.94 177 THR A N 1
ATOM 1374 C CA . THR A 1 177 ? 7.618 -7.847 3.073 1.00 90.94 177 THR A CA 1
ATOM 1375 C C . THR A 1 177 ? 8.622 -7.822 4.228 1.00 90.94 177 THR A C 1
ATOM 1377 O O . THR A 1 177 ? 8.287 -7.868 5.412 1.00 90.94 177 THR A O 1
ATOM 1380 N N . GLY A 1 178 ? 9.912 -7.779 3.886 1.00 88.81 178 GLY A N 1
ATOM 1381 C CA . GLY A 1 178 ? 11.012 -7.743 4.853 1.00 88.81 178 GLY A CA 1
ATOM 1382 C C . GLY A 1 178 ? 11.410 -6.343 5.342 1.00 88.81 178 GLY A C 1
ATOM 1383 O O . GLY A 1 178 ? 12.506 -6.217 5.906 1.00 88.81 178 GLY A O 1
ATOM 1384 N N . ILE A 1 179 ? 10.594 -5.313 5.081 1.00 90.12 179 ILE A N 1
ATOM 1385 C CA . ILE A 1 179 ? 10.932 -3.908 5.350 1.00 90.12 179 ILE A CA 1
ATOM 1386 C C . ILE A 1 179 ? 11.116 -3.663 6.847 1.00 90.12 179 ILE A C 1
ATOM 1388 O O . ILE A 1 179 ? 10.459 -4.284 7.682 1.00 90.12 179 ILE A O 1
ATOM 1392 N N . CYS A 1 180 ? 12.023 -2.749 7.197 1.00 86.38 180 CYS A N 1
ATOM 1393 C CA . CYS A 1 180 ? 12.278 -2.389 8.597 1.00 86.38 180 CYS A CA 1
ATOM 1394 C C . CYS A 1 180 ? 11.754 -1.003 9.001 1.00 86.38 180 CYS A C 1
ATOM 1396 O O . CYS A 1 180 ? 11.711 -0.689 10.189 1.00 86.38 180 CYS A O 1
ATOM 1398 N N . GLY A 1 181 ? 11.338 -0.188 8.033 1.00 87.25 181 GLY A N 1
ATOM 1399 C CA . GLY A 1 181 ? 10.821 1.162 8.234 1.00 87.25 181 GLY A CA 1
ATOM 1400 C C . GLY A 1 181 ? 10.287 1.734 6.926 1.00 87.25 181 GLY A C 1
ATOM 1401 O O . GLY A 1 181 ? 10.692 1.295 5.845 1.00 87.25 181 GLY A O 1
ATOM 1402 N N . LEU A 1 182 ? 9.406 2.727 7.030 1.00 89.75 182 LEU A N 1
ATOM 1403 C CA . LEU A 1 182 ? 9.041 3.585 5.902 1.00 89.75 182 LEU A CA 1
ATOM 1404 C C . LEU A 1 182 ? 9.932 4.841 5.875 1.00 89.75 182 LEU A C 1
ATOM 1406 O O . LEU A 1 182 ? 10.401 5.270 6.932 1.00 89.75 182 LEU A O 1
ATOM 1410 N N . PRO A 1 183 ? 10.160 5.442 4.694 1.00 90.12 183 PRO A N 1
ATOM 1411 C CA . PRO A 1 183 ? 10.917 6.681 4.550 1.00 90.12 183 PRO A CA 1
ATOM 1412 C C . PRO A 1 183 ? 10.227 7.851 5.249 1.00 90.12 183 PRO A C 1
ATOM 1414 O O . PRO A 1 183 ? 8.999 7.958 5.232 1.00 90.12 183 PRO A O 1
ATOM 1417 N N . GLY A 1 184 ? 11.003 8.793 5.788 1.00 87.88 184 GLY A N 1
ATOM 1418 C CA . GLY A 1 184 ? 10.449 9.989 6.436 1.00 87.88 184 GLY A CA 1
ATOM 1419 C C . GLY A 1 184 ? 9.636 10.858 5.469 1.00 87.88 184 GLY A C 1
ATOM 1420 O O . GLY A 1 184 ? 8.648 11.490 5.857 1.00 87.88 184 GLY A O 1
ATOM 1421 N N . MET A 1 185 ? 10.000 10.836 4.182 1.00 91.69 185 MET A N 1
ATOM 1422 C CA . MET A 1 185 ? 9.278 11.552 3.132 1.00 91.69 185 MET A CA 1
ATOM 1423 C C . MET A 1 185 ? 7.885 10.980 2.813 1.00 91.69 185 MET A C 1
ATOM 1425 O O . MET A 1 185 ? 7.138 11.643 2.095 1.00 91.69 185 MET A O 1
ATOM 1429 N N . ILE A 1 186 ? 7.477 9.831 3.377 1.00 91.12 186 ILE A N 1
ATOM 1430 C CA . ILE A 1 186 ? 6.114 9.287 3.207 1.00 91.12 186 ILE A CA 1
ATOM 1431 C C . ILE A 1 186 ? 5.031 10.277 3.675 1.00 91.12 186 ILE A C 1
ATOM 1433 O O . ILE A 1 186 ? 3.952 10.346 3.090 1.00 91.12 186 ILE A O 1
ATOM 1437 N N . SER A 1 187 ? 5.352 11.115 4.666 1.00 89.62 187 SER A N 1
ATOM 1438 C CA . SER A 1 187 ? 4.504 12.206 5.170 1.00 89.62 187 SER A CA 1
ATOM 1439 C C . SER A 1 187 ? 4.123 13.249 4.109 1.00 89.62 187 SER A C 1
ATOM 1441 O O . SER A 1 187 ? 3.122 13.945 4.264 1.00 89.62 187 SER A O 1
ATOM 1443 N N . ARG A 1 188 ? 4.906 13.374 3.024 1.00 89.94 188 ARG A N 1
ATOM 1444 C CA . ARG A 1 188 ? 4.686 14.354 1.943 1.00 89.94 188 ARG A CA 1
ATOM 1445 C C . ARG A 1 188 ? 3.693 13.890 0.888 1.00 89.94 188 ARG A C 1
ATOM 1447 O O . ARG A 1 188 ? 3.295 14.688 0.040 1.00 89.94 188 ARG A O 1
ATOM 1454 N N . LEU A 1 189 ? 3.312 12.619 0.915 1.00 90.69 189 LEU A N 1
ATOM 1455 C CA . LEU A 1 189 ? 2.321 12.085 0.000 1.00 90.69 189 LEU A CA 1
ATOM 1456 C C . LEU A 1 189 ? 0.975 12.793 0.238 1.00 90.69 189 LEU A C 1
ATOM 1458 O O . LEU A 1 189 ? 0.402 12.744 1.323 1.00 90.69 189 LEU A O 1
ATOM 1462 N N . THR A 1 190 ? 0.455 13.472 -0.785 1.00 85.50 190 THR A N 1
ATOM 1463 C CA . THR A 1 190 ? -0.735 14.333 -0.645 1.00 85.50 190 THR A CA 1
ATOM 1464 C C . THR A 1 190 ? -2.049 13.623 -0.961 1.00 85.50 190 THR A C 1
ATOM 1466 O O . THR A 1 190 ? -3.108 14.098 -0.558 1.00 85.50 190 THR A O 1
ATOM 1469 N N . ARG A 1 191 ? -1.995 12.479 -1.655 1.00 88.19 191 ARG A N 1
ATOM 1470 C CA . ARG A 1 191 ? -3.152 11.661 -2.056 1.00 88.19 191 ARG A CA 1
ATOM 1471 C C . ARG A 1 191 ? -3.223 10.199 -1.557 1.00 88.19 191 ARG A C 1
ATOM 1473 O O . ARG A 1 191 ? -4.133 9.511 -2.023 1.00 88.19 191 ARG A O 1
ATOM 1480 N N . PRO A 1 192 ? -2.354 9.686 -0.666 1.00 82.56 192 PRO A N 1
ATOM 1481 C CA . PRO A 1 192 ? -2.415 8.298 -0.235 1.00 82.56 192 PRO A CA 1
ATOM 1482 C C . PRO A 1 192 ? -3.703 8.078 0.542 1.00 82.56 192 PRO A C 1
ATOM 1484 O O . PRO A 1 192 ? -4.002 8.780 1.500 1.00 82.56 192 PRO A O 1
ATOM 1487 N N . GLN A 1 193 ? -4.474 7.101 0.094 1.00 90.12 193 GLN A N 1
ATOM 1488 C CA . GLN A 1 193 ? -5.735 6.698 0.697 1.00 90.12 193 GLN A CA 1
ATOM 1489 C C . GLN A 1 193 ? -5.538 5.432 1.523 1.00 90.12 193 GLN A C 1
ATOM 1491 O O . GLN A 1 193 ? -6.160 5.296 2.571 1.00 90.12 193 GLN A O 1
ATOM 1496 N N . THR A 1 194 ? -4.656 4.533 1.088 1.00 95.81 194 THR A N 1
ATOM 1497 C CA . THR A 1 194 ? -4.494 3.206 1.682 1.00 95.81 194 THR A CA 1
ATOM 1498 C C . THR A 1 194 ? -3.020 2.858 1.846 1.00 95.81 194 THR A C 1
ATOM 1500 O O . THR A 1 194 ? -2.248 2.951 0.890 1.00 95.81 194 THR A O 1
ATOM 1503 N N . LEU A 1 195 ? -2.653 2.454 3.064 1.00 95.12 195 LEU A N 1
ATOM 1504 C CA . LEU A 1 195 ? -1.334 1.948 3.429 1.00 95.12 195 LEU A CA 1
ATOM 1505 C C . LEU A 1 195 ? -1.492 0.583 4.104 1.00 95.12 195 LEU A C 1
ATOM 1507 O O . LEU A 1 195 ? -2.051 0.494 5.196 1.00 95.12 195 LEU A O 1
ATOM 1511 N N . GLU A 1 196 ? -0.990 -0.460 3.452 1.00 94.50 196 GLU A N 1
ATOM 1512 C CA . GLU A 1 196 ? -1.105 -1.856 3.889 1.00 94.50 196 GLU A CA 1
ATOM 1513 C C . GLU A 1 196 ? 0.290 -2.404 4.211 1.00 94.50 196 GLU A C 1
ATOM 1515 O O . GLU A 1 196 ? 1.176 -2.421 3.355 1.00 94.50 196 GLU A O 1
ATOM 1520 N N . LEU A 1 197 ? 0.497 -2.805 5.464 1.00 91.69 197 LEU A N 1
ATOM 1521 C CA . LEU A 1 197 ? 1.780 -3.215 6.047 1.00 91.69 197 LEU A CA 1
ATOM 1522 C C . LEU A 1 197 ? 1.647 -4.508 6.869 1.00 91.69 197 LEU A C 1
ATOM 1524 O O . LEU A 1 197 ? 2.437 -4.742 7.787 1.00 91.69 197 LEU A O 1
ATOM 1528 N N . GLN A 1 198 ? 0.614 -5.310 6.617 1.00 88.88 198 GLN A N 1
ATOM 1529 C CA . GLN A 1 198 ? 0.373 -6.556 7.342 1.00 88.88 198 GLN A CA 1
ATOM 1530 C C . GLN A 1 198 ? 1.498 -7.561 7.067 1.00 88.88 198 GLN A C 1
ATOM 1532 O O . GLN A 1 198 ? 1.955 -7.675 5.942 1.00 88.88 198 GLN A O 1
ATOM 1537 N N . GLY A 1 199 ? 1.952 -8.334 8.054 1.00 86.19 199 GLY A N 1
ATOM 1538 C CA . GLY A 1 199 ? 3.011 -9.332 7.854 1.00 86.19 199 GLY A CA 1
ATOM 1539 C C . GLY A 1 199 ? 4.420 -8.749 7.654 1.00 86.19 199 GLY A C 1
ATOM 1540 O O . GLY A 1 199 ? 5.340 -9.480 7.282 1.00 86.19 199 GLY A O 1
ATOM 1541 N N . CYS A 1 200 ? 4.629 -7.460 7.930 1.00 87.50 200 CYS A N 1
ATOM 1542 C CA . CYS A 1 200 ? 5.935 -6.799 7.912 1.00 87.50 200 CYS A CA 1
ATOM 1543 C C . CYS A 1 200 ? 6.693 -7.057 9.224 1.00 87.50 200 CYS A C 1
ATOM 1545 O O . CYS A 1 200 ? 6.900 -6.163 10.044 1.00 87.50 200 CYS A O 1
ATOM 1547 N N . LEU A 1 201 ? 7.146 -8.297 9.434 1.00 78.56 201 LEU A N 1
ATOM 1548 C CA . LEU A 1 201 ? 7.669 -8.779 10.728 1.00 78.56 201 LEU A CA 1
ATOM 1549 C C . LEU A 1 201 ? 8.943 -8.070 11.232 1.00 78.56 201 LEU A C 1
ATOM 1551 O O . LEU A 1 201 ? 9.347 -8.272 12.375 1.00 78.56 201 LEU A O 1
ATOM 1555 N N . LYS A 1 202 ? 9.621 -7.295 10.377 1.00 82.38 202 LYS A N 1
ATOM 1556 C CA . LYS A 1 202 ? 10.851 -6.554 10.712 1.00 82.38 202 LYS A CA 1
ATOM 1557 C C . LYS A 1 202 ? 10.626 -5.054 10.901 1.00 82.38 202 LYS A C 1
ATOM 1559 O O . LYS A 1 202 ? 11.586 -4.344 11.205 1.00 82.38 202 LYS A O 1
ATOM 1564 N N . LEU A 1 203 ? 9.402 -4.575 10.691 1.00 82.69 203 LEU A N 1
ATOM 1565 C CA . LEU A 1 203 ? 9.043 -3.164 10.743 1.00 82.69 203 LEU A CA 1
ATOM 1566 C C . LEU A 1 203 ? 9.016 -2.673 12.190 1.00 82.69 203 LEU A C 1
ATOM 1568 O O . LEU A 1 203 ? 8.027 -2.873 12.875 1.00 82.69 203 LEU A O 1
ATOM 1572 N N . TRP A 1 204 ? 10.073 -2.008 12.652 1.00 78.31 204 TRP A N 1
ATOM 1573 C CA . TRP A 1 204 ? 10.216 -1.638 14.069 1.00 78.31 204 TRP A CA 1
ATOM 1574 C C . TRP A 1 204 ? 9.789 -0.203 14.396 1.00 78.31 204 TRP A C 1
ATOM 1576 O O . TRP A 1 204 ? 9.720 0.161 15.565 1.00 78.31 204 TRP A O 1
ATOM 1586 N N . HIS A 1 205 ? 9.510 0.630 13.392 1.00 78.31 205 HIS A N 1
ATOM 1587 C CA . HIS A 1 205 ? 8.990 1.984 13.582 1.00 78.31 205 HIS A CA 1
ATOM 1588 C C . HIS A 1 205 ? 8.238 2.457 12.340 1.00 78.31 205 HIS A C 1
ATOM 1590 O O . HIS A 1 205 ? 8.528 2.032 11.218 1.00 78.31 205 HIS A O 1
ATOM 1596 N N . LEU A 1 206 ? 7.307 3.386 12.550 1.00 84.44 206 LEU A N 1
ATOM 1597 C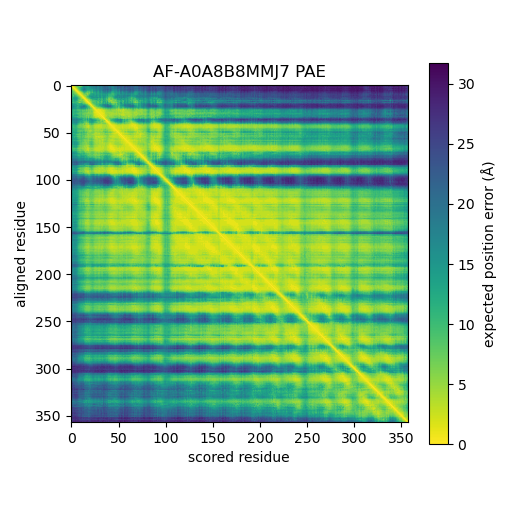 CA . LEU A 1 206 ? 6.674 4.149 11.485 1.00 84.44 206 LEU A CA 1
ATOM 1598 C C . LEU A 1 206 ? 7.055 5.630 11.626 1.00 84.44 206 LEU A C 1
ATOM 1600 O O . LEU A 1 206 ? 7.021 6.155 12.741 1.00 84.44 206 LEU A O 1
ATOM 1604 N N . PRO A 1 207 ? 7.451 6.303 10.530 1.00 87.56 207 PRO A N 1
ATOM 1605 C CA . PRO A 1 207 ? 7.629 7.750 10.521 1.00 87.56 207 PRO A CA 1
ATOM 1606 C C . PRO A 1 207 ? 6.264 8.447 10.636 1.00 87.56 207 PRO A C 1
ATOM 1608 O O . PRO A 1 207 ? 5.216 7.802 10.713 1.00 87.56 207 PRO A O 1
ATOM 1611 N N . GLU A 1 208 ? 6.259 9.779 10.595 1.00 88.69 208 GLU A N 1
ATOM 1612 C CA . GLU A 1 208 ? 5.004 10.513 10.446 1.00 88.69 208 GLU A CA 1
ATOM 1613 C C . GLU A 1 208 ? 4.293 10.086 9.156 1.00 88.69 208 GLU A C 1
ATOM 1615 O O . GLU A 1 208 ? 4.855 10.142 8.060 1.00 88.69 208 GLU A O 1
ATOM 1620 N N . LEU A 1 209 ? 3.052 9.630 9.308 1.00 91.44 209 LEU A N 1
ATOM 1621 C CA . LEU A 1 209 ? 2.212 9.204 8.201 1.00 91.44 209 LEU A CA 1
ATOM 1622 C C . LEU A 1 209 ? 1.453 10.409 7.611 1.00 91.44 209 LEU A C 1
ATOM 1624 O O . LEU A 1 209 ? 1.180 11.382 8.319 1.00 91.44 209 LEU A O 1
ATOM 1628 N N . PRO A 1 210 ? 1.110 10.367 6.315 1.00 90.94 210 PRO A N 1
ATOM 1629 C CA . PRO A 1 210 ? 0.403 11.451 5.642 1.00 90.94 210 PRO A CA 1
ATOM 1630 C C . PRO A 1 210 ? -1.023 11.615 6.195 1.00 90.94 210 PRO A C 1
ATOM 1632 O O . PRO A 1 210 ? -1.766 10.647 6.335 1.00 90.94 210 PRO A O 1
ATOM 1635 N N . SER A 1 211 ? -1.440 12.854 6.471 1.00 89.88 211 SER A N 1
ATOM 1636 C CA . SER A 1 211 ? -2.764 13.161 7.051 1.00 89.88 211 SER A CA 1
ATOM 1637 C C . SER A 1 211 ? -3.946 12.867 6.117 1.00 89.88 211 SER A C 1
ATOM 1639 O O . SER A 1 211 ? -5.099 12.850 6.548 1.00 89.88 211 SER A O 1
ATOM 1641 N N . SER A 1 212 ? -3.671 12.643 4.833 1.00 91.12 212 SER A N 1
ATOM 1642 C CA . SER A 1 212 ? -4.619 12.220 3.798 1.00 91.12 212 SER A CA 1
ATOM 1643 C C . SER A 1 212 ? -5.017 10.744 3.891 1.00 91.12 212 SER A C 1
ATOM 1645 O O . SER A 1 212 ? -5.966 10.350 3.216 1.00 91.12 212 SER A O 1
ATOM 1647 N N . LEU A 1 213 ? -4.331 9.948 4.721 1.00 93.19 213 LEU A N 1
ATOM 1648 C CA . LEU A 1 213 ? -4.561 8.512 4.845 1.00 93.19 213 LEU A CA 1
ATOM 1649 C C . LEU A 1 213 ? -5.976 8.201 5.353 1.00 93.19 213 LEU A C 1
ATOM 1651 O O . LEU A 1 213 ? -6.404 8.725 6.380 1.00 93.19 213 LEU A O 1
ATOM 1655 N N . ILE A 1 214 ? -6.674 7.313 4.641 1.00 93.81 214 ILE A N 1
ATOM 1656 C CA . ILE A 1 214 ? -8.047 6.882 4.946 1.00 93.81 214 ILE A CA 1
ATOM 1657 C C . ILE A 1 214 ? -8.043 5.488 5.579 1.00 93.81 214 ILE A C 1
ATOM 1659 O O . ILE A 1 214 ? -8.813 5.223 6.501 1.00 93.81 214 ILE A O 1
ATOM 1663 N N . ARG A 1 215 ? -7.173 4.592 5.102 1.00 93.81 215 ARG A N 1
ATOM 1664 C CA . ARG A 1 215 ? -7.030 3.223 5.605 1.00 93.81 215 ARG A CA 1
ATOM 1665 C C . ARG A 1 215 ? -5.582 2.919 5.956 1.00 93.81 215 ARG A C 1
ATOM 1667 O O . ARG A 1 215 ? -4.689 3.152 5.140 1.00 93.81 215 ARG A O 1
ATOM 1674 N N . LEU A 1 216 ? -5.382 2.358 7.142 1.00 92.50 216 LEU A N 1
ATOM 1675 C CA . LEU A 1 216 ? -4.102 1.848 7.613 1.00 92.50 216 LEU A CA 1
ATOM 1676 C C . LEU A 1 216 ? -4.275 0.401 8.068 1.00 92.50 216 LEU A C 1
ATOM 1678 O O . LEU A 1 216 ? -5.094 0.125 8.934 1.00 92.50 216 LEU A O 1
ATOM 1682 N N . SER A 1 217 ? -3.466 -0.495 7.528 1.00 91.31 217 SER A N 1
ATOM 1683 C CA . SER A 1 217 ? -3.373 -1.889 7.950 1.00 91.31 217 SER A CA 1
ATOM 1684 C C . SER A 1 217 ? -1.928 -2.154 8.349 1.00 91.31 217 SER A C 1
ATOM 1686 O O . SER A 1 217 ? -1.009 -1.850 7.588 1.00 91.31 217 SER A O 1
ATOM 1688 N N . CYS A 1 218 ? -1.688 -2.617 9.575 1.00 87.69 218 CYS A N 1
ATOM 1689 C CA . CYS A 1 218 ? -0.331 -2.839 10.072 1.00 87.69 218 CYS A CA 1
ATOM 1690 C C . CYS A 1 218 ? -0.275 -3.850 11.219 1.00 87.69 218 CYS A C 1
ATOM 1692 O O . CYS A 1 218 ? -1.250 -4.084 11.933 1.00 87.69 218 CYS A O 1
ATOM 1694 N N . ASP A 1 219 ? 0.900 -4.441 11.422 1.00 80.94 219 ASP A N 1
ATOM 1695 C CA . ASP A 1 219 ? 1.124 -5.326 12.558 1.00 80.94 219 ASP A CA 1
ATOM 1696 C C . ASP A 1 219 ? 1.363 -4.519 13.847 1.00 80.94 219 ASP A C 1
ATOM 1698 O O . ASP A 1 219 ? 2.437 -3.950 14.050 1.00 80.94 219 ASP A O 1
ATOM 1702 N N . ALA A 1 220 ? 0.402 -4.533 14.771 1.00 70.00 220 ALA A N 1
ATOM 1703 C CA . ALA A 1 220 ? 0.534 -3.928 16.098 1.00 70.00 220 ALA A CA 1
ATOM 1704 C C . ALA A 1 220 ? 1.697 -4.514 16.911 1.00 70.00 220 ALA A C 1
ATOM 1706 O O . ALA A 1 220 ? 2.204 -3.866 17.818 1.00 70.00 220 ALA A O 1
ATOM 1707 N N . SER A 1 221 ? 2.122 -5.742 16.610 1.00 64.88 221 SER A N 1
ATOM 1708 C CA . SER A 1 221 ? 3.263 -6.366 17.282 1.00 64.88 221 SER A CA 1
ATOM 1709 C C . SER A 1 221 ? 4.617 -6.017 16.670 1.00 64.88 221 SER A C 1
ATOM 1711 O O . SER A 1 221 ? 5.610 -6.541 17.156 1.00 64.88 221 SER A O 1
ATOM 1713 N N . SER A 1 222 ? 4.682 -5.227 15.594 1.00 63.56 222 SER A N 1
ATOM 1714 C CA . SER A 1 222 ? 5.951 -4.971 14.898 1.00 63.56 222 SER A CA 1
ATOM 1715 C C . SER A 1 222 ? 6.659 -3.706 15.405 1.00 63.56 222 SER A C 1
ATOM 1717 O O . SER A 1 222 ? 7.883 -3.698 15.495 1.00 63.56 222 SER A O 1
ATOM 1719 N N . PHE A 1 223 ? 5.929 -2.679 15.849 1.00 68.75 223 PHE A N 1
ATOM 1720 C CA . PHE A 1 223 ? 6.498 -1.441 16.408 1.00 68.75 223 PHE A CA 1
ATOM 1721 C C . PHE A 1 223 ? 6.279 -1.327 17.935 1.00 68.75 223 PHE A C 1
ATOM 1723 O O . PHE A 1 223 ? 5.409 -2.006 18.478 1.00 68.75 223 PHE A O 1
ATOM 1730 N N . PRO A 1 224 ? 7.075 -0.507 18.656 1.00 56.62 224 PRO A N 1
ATOM 1731 C CA . PRO A 1 224 ? 6.942 -0.300 20.101 1.00 56.62 224 PRO A CA 1
ATOM 1732 C C . PRO A 1 224 ? 5.779 0.624 20.489 1.00 56.62 224 PRO A C 1
ATOM 1734 O O . PRO A 1 224 ? 5.322 0.531 21.620 1.00 56.62 224 PRO A O 1
ATOM 1737 N N . SER A 1 225 ? 5.280 1.467 19.575 1.00 61.72 225 SER A N 1
ATOM 1738 C CA . SER A 1 225 ? 4.081 2.298 19.770 1.00 61.72 225 SER A CA 1
ATOM 1739 C C . SER A 1 225 ? 3.272 2.429 18.474 1.00 61.72 225 SER A C 1
ATOM 1741 O O . SER A 1 225 ? 3.839 2.514 17.384 1.00 61.72 225 SER A O 1
ATOM 1743 N N . VAL A 1 226 ? 1.937 2.428 18.580 1.00 65.31 226 VAL A N 1
ATOM 1744 C CA . VAL A 1 226 ? 1.035 2.581 17.423 1.00 65.31 226 VAL A CA 1
ATOM 1745 C C . VAL A 1 226 ? 1.257 3.975 16.836 1.00 65.31 226 VAL A C 1
ATOM 1747 O O . VAL A 1 226 ? 1.474 4.902 17.626 1.00 65.31 226 VAL A O 1
ATOM 1750 N N . PRO A 1 227 ? 1.199 4.158 15.499 1.00 69.56 227 PRO A N 1
ATOM 1751 C CA . PRO A 1 227 ? 1.242 5.485 14.894 1.00 69.56 227 PRO A CA 1
ATOM 1752 C C . PRO A 1 227 ? 0.301 6.431 15.622 1.00 69.56 227 PRO A C 1
ATOM 1754 O O . PRO A 1 227 ? -0.846 6.060 15.860 1.00 69.56 227 PRO A O 1
ATOM 1757 N N . ASP A 1 228 ? 0.792 7.618 15.982 1.00 73.75 228 ASP A N 1
ATOM 1758 C CA . ASP A 1 228 ? -0.012 8.642 16.647 1.00 73.75 228 ASP A CA 1
ATOM 1759 C C . ASP A 1 228 ? -1.204 9.005 15.746 1.00 73.75 228 ASP A C 1
ATOM 1761 O O . ASP A 1 228 ? -1.030 9.704 14.737 1.00 73.75 228 ASP A O 1
ATOM 1765 N N . PRO A 1 229 ? -2.420 8.526 16.067 1.00 74.00 229 PRO A N 1
ATOM 1766 C CA . PRO A 1 229 ? -3.552 8.683 15.173 1.00 74.00 229 PRO A CA 1
ATOM 1767 C C . PRO A 1 229 ? -4.110 10.107 15.225 1.00 74.00 229 PRO A C 1
ATOM 1769 O O . PRO A 1 229 ? -4.908 10.469 14.364 1.00 74.00 229 PRO A 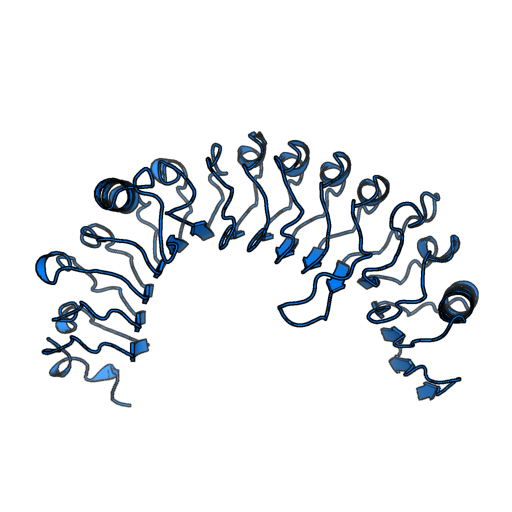O 1
ATOM 1772 N N . SER A 1 230 ? -3.654 10.949 16.165 1.00 76.69 230 SER A N 1
ATOM 1773 C CA . SER A 1 230 ? -4.117 12.334 16.302 1.00 76.69 230 SER A CA 1
ATOM 1774 C C . SER A 1 230 ? -3.838 13.188 15.060 1.00 76.69 230 SER A C 1
ATOM 1776 O O . SER A 1 230 ? -4.567 14.142 14.785 1.00 76.69 230 SER A O 1
ATOM 1778 N N . LYS A 1 231 ? -2.812 12.831 14.275 1.00 82.69 231 LYS A N 1
ATOM 1779 C CA . LYS A 1 231 ? -2.456 13.504 13.016 1.00 82.69 231 LYS A CA 1
ATOM 1780 C C . LYS A 1 231 ? -3.219 12.963 11.803 1.00 82.69 231 LYS A C 1
ATOM 1782 O O . LYS A 1 231 ? -3.261 13.621 10.762 1.00 82.69 231 LYS A O 1
ATOM 1787 N N . LEU A 1 232 ? -3.837 11.788 11.922 1.00 88.19 232 LEU A N 1
ATOM 1788 C CA . LEU A 1 232 ? -4.531 11.096 10.835 1.00 88.19 232 LEU A CA 1
ATOM 1789 C C . LEU A 1 232 ? -6.011 11.475 10.819 1.00 88.19 232 LEU A C 1
ATOM 1791 O O . LEU A 1 232 ? -6.893 10.642 10.986 1.00 88.19 232 LEU A O 1
ATOM 1795 N N . VAL A 1 233 ? -6.282 12.764 10.617 1.00 88.50 233 VAL A N 1
ATOM 1796 C CA . VAL A 1 233 ? -7.630 13.353 10.729 1.00 88.50 233 VAL A CA 1
ATOM 1797 C C . VAL A 1 233 ? -8.656 12.783 9.743 1.00 88.50 233 VAL A C 1
ATOM 1799 O O . VAL A 1 233 ? -9.852 12.915 9.980 1.00 88.50 233 VAL A O 1
ATOM 1802 N N . ASN A 1 234 ? -8.204 12.158 8.653 1.00 90.81 234 ASN A N 1
ATOM 1803 C CA . ASN A 1 234 ? -9.060 11.532 7.642 1.00 90.81 234 ASN A CA 1
ATOM 1804 C C . ASN A 1 234 ? -9.145 10.003 7.784 1.00 90.81 234 ASN A C 1
ATOM 1806 O O . ASN A 1 234 ? -9.772 9.365 6.944 1.00 90.81 234 ASN A O 1
ATOM 1810 N N . LEU A 1 235 ? -8.539 9.410 8.819 1.00 91.31 235 LEU A N 1
ATOM 1811 C CA . LEU A 1 235 ? -8.509 7.959 8.979 1.00 91.31 235 LEU A CA 1
ATOM 1812 C C . LEU A 1 235 ? -9.911 7.418 9.277 1.00 91.31 235 LEU A C 1
ATOM 1814 O O . LEU A 1 235 ? -10.520 7.740 10.296 1.00 91.31 235 LEU A O 1
ATOM 1818 N N . GLU A 1 236 ? -10.406 6.559 8.396 1.00 92.31 236 GLU A N 1
ATOM 1819 C CA . GLU A 1 236 ? -11.713 5.913 8.512 1.00 92.31 236 GLU A CA 1
ATOM 1820 C C . GLU A 1 236 ? -11.595 4.439 8.909 1.00 92.31 236 GLU A C 1
ATOM 1822 O O . GLU A 1 236 ? -12.514 3.913 9.542 1.00 92.31 236 GLU A O 1
ATOM 1827 N N . SER A 1 237 ? -10.482 3.788 8.545 1.00 92.19 237 SER A N 1
ATOM 1828 C CA . SER A 1 237 ? -10.241 2.355 8.735 1.00 92.19 237 SER A CA 1
ATOM 1829 C C . SER A 1 237 ? -8.869 2.090 9.343 1.00 92.19 237 SER A C 1
ATOM 1831 O O . SER A 1 237 ? -7.863 2.593 8.838 1.00 92.19 237 SER A O 1
ATOM 1833 N N . LEU A 1 238 ? -8.824 1.266 10.388 1.00 90.19 238 LEU A N 1
ATOM 1834 C CA . LEU A 1 238 ? -7.585 0.785 10.994 1.00 90.19 238 LEU A CA 1
ATOM 1835 C C . LEU A 1 238 ? -7.670 -0.721 11.221 1.00 90.19 238 LEU A C 1
ATOM 1837 O O . LEU A 1 238 ? -8.529 -1.174 11.973 1.00 90.19 238 LEU A O 1
ATOM 1841 N N . ASP A 1 239 ? -6.738 -1.459 10.629 1.00 88.25 239 ASP A N 1
ATOM 1842 C CA . ASP A 1 239 ? -6.569 -2.887 10.854 1.00 88.25 239 ASP A CA 1
ATOM 1843 C C . ASP A 1 239 ? -5.243 -3.152 11.576 1.00 88.25 239 ASP A C 1
ATOM 1845 O O . ASP A 1 239 ? -4.164 -2.770 11.114 1.00 88.25 239 ASP A O 1
ATOM 1849 N N . LEU A 1 240 ? -5.331 -3.779 12.748 1.00 85.38 240 LEU A N 1
ATOM 1850 C CA . LEU A 1 240 ? -4.194 -4.104 13.604 1.00 85.38 240 LEU A CA 1
ATOM 1851 C C . LEU A 1 240 ? -4.010 -5.616 13.700 1.00 85.38 240 LEU A C 1
ATOM 1853 O O . LEU A 1 240 ? -4.872 -6.331 14.212 1.00 85.38 240 LEU A O 1
ATOM 1857 N N . TYR A 1 241 ? -2.851 -6.103 13.274 1.00 81.88 241 TYR A N 1
ATOM 1858 C CA . TYR A 1 241 ? -2.525 -7.526 13.292 1.00 81.88 241 TYR A CA 1
ATOM 1859 C C . TYR A 1 241 ? -1.463 -7.846 14.351 1.00 81.88 241 TYR A C 1
ATOM 1861 O O . TYR A 1 241 ? -0.477 -7.137 14.530 1.00 81.88 241 TYR A O 1
ATOM 1869 N N . GLY A 1 242 ? -1.668 -8.916 15.105 1.00 75.19 242 GLY A N 1
ATOM 1870 C CA . GLY A 1 242 ? -0.721 -9.451 16.073 1.00 75.19 242 GLY A CA 1
ATOM 1871 C C . GLY A 1 242 ? -0.067 -10.736 15.573 1.00 75.19 242 GLY A C 1
ATOM 1872 O O . GLY A 1 242 ? -0.617 -11.481 14.758 1.00 75.19 242 GLY A O 1
ATOM 1873 N N . GLN A 1 243 ? 1.111 -11.038 16.107 1.00 70.81 243 GLN A N 1
ATOM 1874 C CA . GLN A 1 243 ? 1.800 -12.306 15.866 1.00 70.81 243 GLN A CA 1
ATOM 1875 C C . GLN A 1 243 ? 1.377 -13.392 16.873 1.00 70.81 243 GLN A C 1
ATOM 1877 O O . GLN A 1 243 ? 0.960 -13.097 17.990 1.00 70.81 243 GLN A O 1
ATOM 1882 N N . TYR A 1 244 ? 1.528 -14.671 16.502 1.00 61.38 244 TYR A N 1
ATOM 1883 C CA . TYR A 1 244 ? 1.222 -15.820 17.376 1.00 61.38 244 TYR A CA 1
ATOM 1884 C C . TYR A 1 244 ? 2.093 -15.878 18.642 1.00 61.38 244 TYR A C 1
ATOM 1886 O O . TYR A 1 244 ? 1.660 -16.390 19.673 1.00 61.38 244 TYR A O 1
ATOM 1894 N N . ASN A 1 245 ? 3.317 -15.352 18.574 1.00 61.69 245 ASN A N 1
ATOM 1895 C CA . ASN A 1 245 ? 4.251 -15.329 19.693 1.00 61.69 245 ASN A CA 1
ATOM 1896 C C . ASN A 1 245 ? 5.032 -14.006 19.697 1.00 61.69 245 ASN A C 1
ATOM 1898 O O . ASN A 1 245 ? 6.200 -13.989 19.306 1.00 61.69 2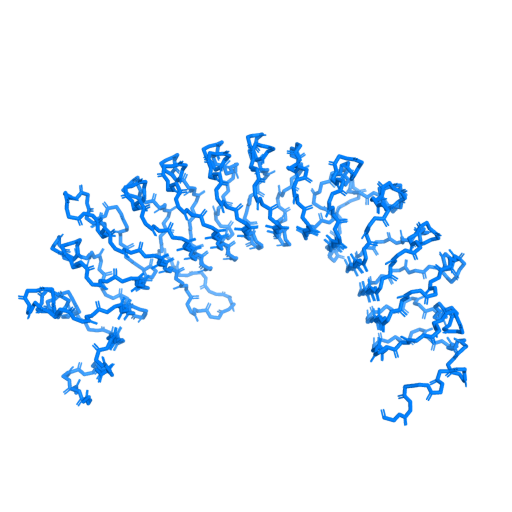45 ASN A O 1
ATOM 1902 N N . PRO A 1 246 ? 4.384 -12.886 20.068 1.00 59.59 246 PRO A N 1
ATOM 1903 C CA . PRO A 1 246 ? 5.057 -11.601 20.093 1.00 59.59 246 PRO A CA 1
ATOM 1904 C C . PRO A 1 246 ? 6.141 -11.653 21.180 1.00 59.59 246 PRO A C 1
ATOM 1906 O O . PRO A 1 246 ? 5.863 -12.102 22.302 1.00 59.59 246 PRO A O 1
ATOM 1909 N N . PRO A 1 247 ? 7.378 -11.227 20.886 1.00 58.47 247 PRO A N 1
ATOM 1910 C CA . PRO A 1 247 ? 8.407 -11.118 21.914 1.00 58.47 247 PRO A CA 1
ATOM 1911 C C . PRO A 1 247 ? 7.943 -10.205 23.063 1.00 58.47 247 PRO A C 1
ATOM 1913 O O . PRO A 1 247 ? 7.115 -9.314 22.880 1.00 58.47 247 PRO A O 1
ATOM 1916 N N . LYS A 1 248 ? 8.438 -10.444 24.283 1.00 56.56 248 LYS A N 1
ATOM 1917 C CA . LYS A 1 248 ? 7.917 -9.802 25.511 1.00 56.56 248 LYS A CA 1
ATOM 1918 C C . LYS A 1 248 ? 8.006 -8.267 25.522 1.00 56.56 248 LYS A C 1
ATOM 1920 O O . LYS A 1 248 ? 7.296 -7.644 26.301 1.00 56.56 248 LYS A O 1
ATOM 1925 N N . GLU A 1 249 ? 8.868 -7.694 24.687 1.00 55.00 249 GLU A N 1
ATOM 1926 C CA . GLU A 1 249 ? 9.171 -6.258 24.605 1.00 55.00 249 GLU A CA 1
ATOM 1927 C C . GLU A 1 249 ? 8.229 -5.479 23.670 1.00 55.00 249 GLU A C 1
ATOM 1929 O O . GLU A 1 249 ? 8.324 -4.258 23.595 1.00 55.00 249 GLU A O 1
ATOM 1934 N N . PHE A 1 250 ? 7.316 -6.158 22.965 1.00 62.97 250 PHE A N 1
ATOM 1935 C CA . PHE A 1 250 ? 6.407 -5.511 22.017 1.00 62.97 250 PHE A CA 1
ATOM 1936 C C . PHE A 1 250 ? 5.169 -4.902 22.677 1.00 62.97 250 PHE A C 1
ATOM 1938 O O . PHE A 1 250 ? 4.864 -5.154 23.846 1.00 62.97 250 PHE A O 1
ATOM 1945 N N . LEU A 1 251 ? 4.494 -4.069 21.885 1.00 59.53 251 LEU A N 1
ATOM 1946 C CA . LEU A 1 251 ? 3.392 -3.185 22.241 1.00 59.53 251 LEU A CA 1
ATOM 1947 C C . LEU A 1 251 ? 2.421 -3.813 23.245 1.00 59.53 251 LEU A C 1
ATOM 1949 O O . LEU A 1 251 ? 1.774 -4.833 22.980 1.00 59.53 251 LEU A O 1
ATOM 1953 N N . GLN A 1 252 ? 2.354 -3.199 24.424 1.00 63.75 252 GLN A N 1
ATOM 1954 C CA . GLN A 1 252 ? 1.491 -3.673 25.493 1.00 63.75 252 GLN A CA 1
ATOM 1955 C C . GLN A 1 252 ? 0.027 -3.300 25.191 1.00 63.75 252 GLN A C 1
ATOM 1957 O O . GLN A 1 252 ? -0.232 -2.263 24.568 1.00 63.75 252 GLN A O 1
ATOM 1962 N N . PRO A 1 253 ? -0.946 -4.115 25.625 1.00 65.31 253 PRO A N 1
ATOM 1963 C CA . PRO A 1 253 ? -2.377 -3.859 25.428 1.00 65.31 253 PRO A CA 1
ATOM 1964 C C . PRO A 1 253 ? -2.850 -2.445 25.800 1.00 65.31 253 PRO A C 1
ATOM 1966 O O . PRO A 1 253 ? -3.742 -1.870 25.166 1.00 65.31 253 PRO A O 1
ATOM 1969 N N . GLU A 1 254 ? -2.237 -1.860 26.828 1.00 70.38 254 GLU A N 1
ATOM 1970 C CA . GLU A 1 254 ? -2.554 -0.531 27.340 1.00 70.38 254 GLU A CA 1
ATOM 1971 C C . GLU A 1 254 ? -2.208 0.568 26.328 1.00 70.38 254 GLU A C 1
ATOM 1973 O O . GLU A 1 254 ? -2.941 1.554 26.214 1.00 70.38 254 GLU A O 1
ATOM 1978 N N . GLU A 1 255 ? -1.131 0.392 25.558 1.00 72.75 255 GLU A N 1
ATOM 1979 C CA . GLU A 1 255 ? -0.727 1.338 24.517 1.00 72.75 255 GLU A CA 1
ATOM 1980 C C . GLU A 1 255 ? -1.651 1.269 23.301 1.00 72.75 255 GLU A C 1
ATOM 1982 O O . GLU A 1 255 ? -2.103 2.312 22.829 1.00 72.75 255 GLU A O 1
ATOM 1987 N N . ILE A 1 256 ? -2.029 0.060 22.857 1.00 72.81 256 ILE A N 1
ATOM 1988 C CA . ILE A 1 256 ? -3.045 -0.120 21.801 1.00 72.81 256 ILE A CA 1
ATOM 1989 C C . ILE A 1 256 ? -4.338 0.583 22.218 1.00 72.81 256 ILE A C 1
ATOM 1991 O O . ILE A 1 256 ? -4.902 1.382 21.469 1.00 72.81 256 ILE A O 1
ATOM 1995 N N . SER A 1 257 ? -4.776 0.337 23.454 1.00 73.62 257 SER A N 1
ATOM 1996 C CA . SER A 1 257 ? -5.982 0.947 24.011 1.00 73.62 257 SER A CA 1
ATOM 1997 C C . SER A 1 257 ? -5.878 2.475 24.089 1.00 73.62 257 SER A C 1
ATOM 1999 O O . SER A 1 257 ? -6.872 3.169 23.875 1.00 73.62 257 SER A O 1
ATOM 2001 N N . LYS A 1 258 ? -4.695 3.030 24.380 1.00 77.31 258 LYS A N 1
ATOM 2002 C CA . LYS A 1 258 ? -4.457 4.481 24.390 1.00 77.31 258 LYS A CA 1
ATOM 2003 C C . LYS A 1 258 ? -4.560 5.081 22.987 1.00 77.31 258 LYS A C 1
ATOM 2005 O O . LYS A 1 258 ? -5.212 6.112 22.839 1.00 77.31 258 LYS A O 1
ATOM 2010 N N . SER A 1 259 ? -3.980 4.438 21.978 1.00 78.44 259 SER A N 1
ATOM 2011 C CA . SER A 1 259 ? -4.032 4.923 20.596 1.00 78.44 259 SER A CA 1
ATOM 2012 C C . SER A 1 259 ? -5.435 4.820 20.004 1.00 78.44 259 SER A C 1
ATOM 2014 O O . SER A 1 259 ? -5.902 5.770 19.384 1.00 78.44 259 SER A O 1
ATOM 2016 N N . ILE A 1 260 ? -6.175 3.743 20.291 1.00 78.06 260 ILE A N 1
ATOM 2017 C CA . ILE A 1 260 ? -7.582 3.612 19.874 1.00 78.06 260 ILE A CA 1
ATOM 2018 C C . ILE A 1 260 ? -8.438 4.766 20.423 1.00 78.06 260 ILE A C 1
ATOM 2020 O O . ILE A 1 260 ? -9.290 5.300 19.718 1.00 78.06 260 ILE A O 1
ATOM 2024 N N . LYS A 1 261 ? -8.181 5.226 21.656 1.00 78.56 261 LYS A N 1
ATOM 2025 C CA . LYS A 1 261 ? -8.890 6.381 22.243 1.00 78.56 261 LYS A CA 1
ATOM 2026 C C . LYS A 1 261 ? -8.593 7.715 21.549 1.00 78.56 261 LYS A C 1
ATOM 2028 O O . LYS A 1 261 ? -9.337 8.665 21.777 1.00 78.56 261 LYS A O 1
ATOM 2033 N N . GLN A 1 262 ? -7.514 7.799 20.774 1.00 81.81 262 GLN A N 1
ATOM 2034 C CA . GLN A 1 262 ? -7.074 8.997 20.052 1.00 81.81 262 GLN A CA 1
ATOM 2035 C C . GLN A 1 262 ? -7.486 8.984 18.571 1.00 81.81 262 GLN A C 1
ATOM 2037 O O . GLN A 1 262 ? -7.137 9.911 17.841 1.00 81.81 262 GLN A O 1
ATOM 2042 N N . LEU A 1 263 ? -8.211 7.951 18.125 1.00 84.75 263 LEU A N 1
ATOM 2043 C CA . LEU A 1 263 ? -8.724 7.868 16.760 1.00 84.75 263 LEU A CA 1
ATOM 2044 C C . LEU A 1 263 ? -9.667 9.040 16.448 1.00 84.75 263 LEU A C 1
ATOM 2046 O O . LEU A 1 263 ? -10.383 9.522 17.335 1.00 84.75 263 LEU A O 1
ATOM 2050 N N . PRO A 1 264 ? -9.669 9.517 15.193 1.00 84.81 264 PRO A N 1
ATOM 2051 C CA . PRO A 1 264 ? -10.427 10.697 14.818 1.00 84.81 264 PRO A CA 1
ATOM 2052 C C . PRO A 1 264 ? -11.940 10.411 14.843 1.00 84.81 264 PRO A C 1
ATOM 2054 O O . PRO A 1 264 ? -12.378 9.265 14.729 1.00 84.81 264 PRO A O 1
ATOM 2057 N N . PRO A 1 265 ? -12.787 11.442 14.983 1.00 80.75 265 PRO A N 1
ATOM 2058 C CA . PRO A 1 265 ? -14.225 11.252 15.164 1.00 80.75 265 PRO A CA 1
ATOM 2059 C C . PRO A 1 265 ? -14.930 10.631 13.949 1.00 80.75 265 PRO A C 1
ATOM 2061 O O . PRO A 1 265 ? -15.987 10.036 14.118 1.00 80.75 265 PRO A O 1
ATOM 2064 N N . ASN A 1 266 ? -14.392 10.762 12.736 1.00 82.19 266 ASN A N 1
ATOM 2065 C CA . ASN A 1 266 ? -14.913 10.150 11.504 1.00 82.19 266 ASN A CA 1
ATOM 2066 C C . ASN A 1 266 ? -14.573 8.654 11.363 1.00 82.19 266 ASN A C 1
ATOM 2068 O O . ASN A 1 266 ? -15.038 8.014 10.422 1.00 82.19 266 ASN A O 1
ATOM 2072 N N . PHE A 1 267 ? -13.789 8.098 12.285 1.00 87.31 267 PHE A N 1
ATOM 2073 C CA . PHE A 1 267 ? -13.379 6.704 12.267 1.00 87.31 267 PHE A CA 1
ATOM 2074 C C . PHE A 1 267 ? -14.579 5.746 12.330 1.00 87.31 267 PHE A C 1
ATOM 2076 O O . PHE A 1 267 ? -15.462 5.894 13.182 1.00 87.31 267 PHE A O 1
ATOM 2083 N N . SER A 1 268 ? -14.608 4.762 11.426 1.00 89.56 268 SER A N 1
ATOM 2084 C CA . SER A 1 268 ? -15.791 3.926 11.188 1.00 89.56 268 SER A CA 1
ATOM 2085 C C . SER A 1 268 ? -15.516 2.425 11.111 1.00 89.56 268 SER A C 1
ATOM 2087 O O . SER A 1 268 ? -16.462 1.648 11.257 1.00 89.56 268 SER A O 1
ATOM 2089 N N . THR A 1 269 ? -14.269 2.002 10.896 1.00 90.06 269 THR A N 1
ATOM 2090 C CA . THR A 1 269 ? -13.909 0.592 10.684 1.00 90.06 269 THR A CA 1
ATOM 2091 C C . THR A 1 269 ? -12.682 0.213 11.503 1.00 90.06 269 THR A C 1
ATOM 2093 O O . THR A 1 269 ? -11.618 0.799 11.325 1.00 90.06 269 THR A O 1
ATOM 2096 N N . LEU A 1 270 ? -12.818 -0.785 12.378 1.00 87.31 270 LEU A N 1
ATOM 2097 C CA . LEU A 1 270 ? -11.717 -1.328 13.176 1.00 87.31 270 LEU A CA 1
ATOM 2098 C C . LEU A 1 270 ? -11.629 -2.839 13.004 1.00 87.31 270 LEU A C 1
ATOM 2100 O O . LEU A 1 270 ? -12.526 -3.565 13.436 1.00 87.31 270 LEU A O 1
ATOM 2104 N N . GLY A 1 271 ? -10.528 -3.308 12.435 1.00 86.50 271 GLY A N 1
ATOM 2105 C CA . GLY A 1 271 ? -10.143 -4.708 12.464 1.00 86.50 271 GLY A CA 1
ATOM 2106 C C . GLY A 1 271 ? -9.017 -4.921 13.457 1.00 86.50 271 GLY A C 1
ATOM 2107 O O . GLY A 1 271 ? -8.037 -4.182 13.490 1.00 86.50 271 GLY A O 1
ATOM 2108 N N . THR A 1 272 ? -9.127 -5.945 14.292 1.00 81.69 272 THR A N 1
ATOM 2109 C CA . THR A 1 272 ? -8.001 -6.393 15.107 1.00 81.69 272 THR A CA 1
ATOM 2110 C C . THR A 1 272 ? -7.913 -7.905 15.083 1.00 81.69 272 THR A C 1
ATOM 2112 O O . THR A 1 272 ? -8.915 -8.607 15.229 1.00 81.69 272 THR A O 1
ATOM 2115 N N . SER A 1 273 ? -6.707 -8.420 14.891 1.00 80.94 273 SER A N 1
ATOM 2116 C CA . SER A 1 273 ? -6.443 -9.851 14.870 1.00 80.94 273 SER A CA 1
ATOM 2117 C C . SER A 1 273 ? -5.263 -10.166 15.767 1.00 80.94 273 SER A C 1
ATOM 2119 O O . SER A 1 273 ? -4.242 -9.500 15.672 1.00 80.94 273 SER A O 1
ATOM 2121 N N . ARG A 1 274 ? -5.367 -11.170 16.643 1.00 75.12 274 ARG A N 1
ATOM 2122 C CA . ARG A 1 274 ? -4.276 -11.634 17.528 1.00 75.12 274 ARG A CA 1
ATOM 2123 C C . ARG A 1 274 ? -3.679 -10.541 18.432 1.00 75.12 274 ARG A C 1
ATOM 2125 O O . ARG A 1 274 ? -2.575 -10.701 18.953 1.00 75.12 274 ARG A O 1
ATOM 2132 N N . CYS A 1 275 ? -4.397 -9.444 18.665 1.00 71.94 275 CYS A N 1
ATOM 2133 C CA . CYS A 1 275 ? -4.025 -8.433 19.650 1.00 71.94 275 CYS A CA 1
ATOM 2134 C C . CYS A 1 275 ? -4.383 -8.918 21.067 1.00 71.94 275 CYS A C 1
ATOM 2136 O O . CYS A 1 275 ? -5.413 -9.561 21.288 1.00 71.94 275 CYS A O 1
ATOM 2138 N N . ARG A 1 276 ? -3.534 -8.619 22.058 1.00 63.47 276 ARG A N 1
ATOM 2139 C CA . ARG A 1 276 ? -3.864 -8.848 23.474 1.00 63.47 276 ARG A CA 1
ATOM 2140 C C . ARG A 1 276 ? -4.647 -7.637 23.992 1.00 63.47 276 ARG A C 1
ATOM 2142 O O . ARG A 1 276 ? -4.175 -6.529 23.794 1.00 63.47 276 ARG A O 1
ATOM 2149 N N . ALA A 1 277 ? -5.797 -7.886 24.628 1.00 56.03 277 ALA A N 1
ATOM 2150 C CA . ALA A 1 277 ? -6.658 -6.947 25.361 1.00 56.03 277 ALA A CA 1
ATOM 2151 C C . ALA A 1 277 ? -6.893 -5.569 24.701 1.00 56.03 277 ALA A C 1
ATOM 2153 O O . ALA A 1 277 ? -6.083 -4.650 24.784 1.00 56.03 277 ALA A O 1
ATOM 2154 N N . ILE A 1 278 ? -8.068 -5.402 24.091 1.00 61.16 278 ILE A N 1
ATOM 2155 C CA . ILE A 1 278 ? -8.535 -4.104 23.595 1.00 61.16 278 ILE A CA 1
ATOM 2156 C C . ILE A 1 278 ? -9.630 -3.627 24.541 1.00 61.16 278 ILE A C 1
ATOM 2158 O O . ILE A 1 278 ? -10.775 -4.061 24.451 1.00 61.16 278 ILE A O 1
ATOM 2162 N N . ALA A 1 279 ? -9.263 -2.743 25.468 1.00 53.88 279 ALA A N 1
ATOM 2163 C CA . ALA A 1 279 ? -10.111 -2.401 26.607 1.00 53.88 279 ALA A CA 1
ATOM 2164 C C . ALA A 1 279 ? -11.053 -1.198 26.373 1.00 53.88 279 ALA A C 1
ATOM 2166 O O . ALA A 1 279 ? -11.670 -0.713 27.320 1.00 53.88 279 ALA A O 1
ATOM 2167 N N . ALA A 1 280 ? -11.108 -0.628 25.160 1.00 56.91 280 ALA A N 1
ATOM 2168 C CA . ALA A 1 280 ? -11.626 0.734 24.983 1.00 56.91 280 ALA A CA 1
ATOM 2169 C C . ALA A 1 280 ? -12.299 1.023 23.629 1.00 56.91 280 ALA A C 1
ATOM 2171 O O . ALA A 1 280 ? -11.874 1.922 22.904 1.00 56.91 280 ALA A O 1
ATOM 2172 N N . PHE A 1 281 ? -13.397 0.333 23.309 1.00 65.25 281 PHE A N 1
ATOM 2173 C CA . PHE A 1 281 ? -14.262 0.729 22.180 1.00 65.25 281 PHE A CA 1
ATOM 2174 C C . PHE A 1 281 ? -15.247 1.858 22.541 1.00 65.25 281 PHE A C 1
ATOM 2176 O O . PHE A 1 281 ? -15.880 2.429 21.657 1.00 65.25 281 PHE A O 1
ATOM 2183 N N . SER A 1 282 ? -15.337 2.226 23.827 1.00 60.44 282 SER A N 1
ATOM 2184 C CA . SER A 1 282 ? -16.285 3.207 24.382 1.00 60.44 282 SER A CA 1
ATOM 2185 C C . SER A 1 282 ? -16.315 4.559 23.671 1.00 60.44 282 SER A C 1
ATOM 2187 O O . SER A 1 282 ? -17.335 5.245 23.672 1.00 60.44 282 SER A O 1
ATOM 2189 N N . ASN A 1 283 ? -15.185 4.964 23.091 1.00 64.56 283 ASN A N 1
ATOM 2190 C CA . ASN A 1 283 ? -15.011 6.286 22.499 1.00 64.56 283 ASN A CA 1
ATOM 2191 C C . ASN A 1 283 ? -15.350 6.321 20.999 1.00 64.56 283 ASN A C 1
ATOM 2193 O O . ASN A 1 283 ? -15.409 7.403 20.416 1.00 64.56 283 ASN A O 1
ATOM 2197 N N . LEU A 1 284 ? -15.607 5.168 20.373 1.00 74.19 284 LEU A N 1
ATOM 2198 C CA . LEU A 1 284 ? -15.789 5.038 18.927 1.00 74.19 284 LEU A CA 1
ATOM 2199 C C . LEU A 1 284 ? -17.271 5.127 18.527 1.00 74.19 284 LEU A C 1
ATOM 2201 O O . LEU A 1 284 ? -17.847 4.191 17.985 1.00 74.19 284 LEU A O 1
ATOM 2205 N N . LYS A 1 285 ? -17.898 6.284 18.764 1.00 76.75 285 LYS A N 1
ATOM 2206 C CA . LYS A 1 285 ? -19.345 6.503 18.523 1.00 76.75 285 LYS A CA 1
ATOM 2207 C C . LYS A 1 285 ? -19.794 6.347 17.064 1.00 76.75 285 LYS A C 1
ATOM 2209 O O . LYS A 1 285 ? -20.982 6.201 16.794 1.00 76.75 285 LYS A O 1
ATOM 2214 N N . ASN A 1 286 ? -18.865 6.456 16.116 1.00 83.12 286 ASN A N 1
ATOM 2215 C CA . ASN A 1 286 ? -19.129 6.317 14.682 1.00 83.12 286 ASN A CA 1
ATOM 2216 C C . ASN A 1 286 ? -18.687 4.963 14.115 1.00 83.12 286 ASN A C 1
ATOM 2218 O O . ASN A 1 286 ? -18.757 4.769 12.901 1.00 83.12 286 ASN A O 1
ATOM 2222 N N . LEU A 1 287 ? -18.283 4.025 14.978 1.00 84.56 287 LEU A N 1
ATOM 2223 C CA . LEU A 1 287 ? -17.882 2.692 14.559 1.00 84.56 287 LEU A CA 1
ATOM 2224 C C . LEU A 1 287 ? -19.060 1.970 13.899 1.00 84.56 287 LEU A C 1
ATOM 2226 O O . LEU A 1 287 ? -20.111 1.774 14.502 1.00 84.56 287 LEU A O 1
ATOM 2230 N N . SER A 1 288 ? -18.860 1.599 12.640 1.00 87.25 288 SER A N 1
ATOM 2231 C CA . SER A 1 288 ? -19.837 0.919 11.792 1.00 87.25 288 SER A CA 1
ATOM 2232 C C . SER A 1 288 ? -19.454 -0.533 11.521 1.00 87.25 288 SER A C 1
ATOM 2234 O O . SER A 1 288 ? -20.340 -1.379 11.415 1.00 87.25 288 SER A O 1
ATOM 2236 N N . ILE A 1 289 ? -18.153 -0.828 11.468 1.00 86.56 289 ILE A N 1
ATOM 2237 C CA . ILE A 1 289 ? -17.605 -2.157 11.203 1.00 86.56 289 ILE A CA 1
ATOM 2238 C C . ILE A 1 289 ? -16.575 -2.483 12.286 1.00 86.56 289 ILE A C 1
ATOM 2240 O O . ILE A 1 289 ? -15.637 -1.716 12.515 1.00 86.56 289 ILE A O 1
ATOM 2244 N N . LEU A 1 290 ? -16.749 -3.628 12.945 1.00 85.81 290 LEU A N 1
ATOM 2245 C CA . LEU A 1 290 ? -15.829 -4.149 13.950 1.00 85.81 290 LEU A CA 1
ATOM 2246 C C . LEU A 1 290 ? -15.513 -5.613 13.656 1.00 85.81 290 LEU A C 1
ATOM 2248 O O . LEU A 1 290 ? -16.386 -6.480 13.746 1.00 85.81 290 LEU A O 1
ATOM 2252 N N . HIS A 1 291 ? -14.254 -5.897 13.330 1.00 86.94 291 HIS A N 1
ATOM 2253 C CA . HIS A 1 291 ? -13.754 -7.254 13.126 1.00 86.94 291 HIS A CA 1
ATOM 2254 C C . HIS A 1 291 ? -12.746 -7.601 14.221 1.00 86.94 291 HIS A C 1
ATOM 2256 O O . HIS A 1 291 ? -11.738 -6.923 14.394 1.00 86.94 291 HIS A O 1
ATOM 2262 N N . LEU A 1 292 ? -13.011 -8.666 14.971 1.00 82.12 292 LEU A N 1
ATOM 2263 C CA . LEU A 1 292 ? -12.152 -9.170 16.038 1.00 82.12 292 LEU A CA 1
ATOM 2264 C C . LEU A 1 292 ? -11.809 -10.631 15.748 1.00 82.12 292 LEU A C 1
ATOM 2266 O O . LEU A 1 292 ? -12.697 -11.479 15.706 1.00 82.12 292 LEU A O 1
ATOM 2270 N N . ALA A 1 293 ? -10.529 -10.942 15.580 1.00 82.12 293 ALA A N 1
ATOM 2271 C CA . ALA A 1 293 ? -10.059 -12.308 15.378 1.00 82.12 293 ALA A CA 1
ATOM 2272 C C . ALA A 1 293 ? -8.985 -12.682 16.405 1.00 82.12 293 ALA A C 1
ATOM 2274 O O . ALA A 1 293 ? -8.069 -11.906 16.651 1.00 82.12 293 ALA A O 1
ATOM 2275 N N . HIS A 1 294 ? -9.048 -13.869 17.011 1.00 77.62 294 HIS A N 1
ATOM 2276 C CA . HIS A 1 294 ? -8.023 -14.336 17.962 1.00 77.62 294 HIS A CA 1
ATOM 2277 C C . HIS A 1 294 ? -7.697 -13.356 19.107 1.00 77.62 294 HIS A C 1
ATOM 2279 O O . HIS A 1 294 ? -6.563 -13.302 19.595 1.00 77.62 294 HIS A O 1
ATOM 2285 N N . VAL A 1 295 ? -8.666 -12.545 19.527 1.00 70.31 295 VAL A N 1
ATOM 2286 C CA . VAL A 1 295 ? -8.459 -11.540 20.571 1.00 70.31 295 VAL A CA 1
ATOM 2287 C C . VAL A 1 295 ? -8.758 -12.159 21.935 1.00 70.31 295 VAL A C 1
ATOM 2289 O O . VAL A 1 295 ? -9.730 -12.896 22.113 1.00 70.31 295 VAL A O 1
ATOM 2292 N N . ARG A 1 296 ? -7.923 -11.844 22.930 1.00 64.94 296 ARG A N 1
ATOM 2293 C CA . ARG A 1 296 ? -8.252 -12.080 24.344 1.00 64.94 296 ARG A CA 1
ATOM 2294 C C . ARG A 1 296 ? -8.984 -10.854 24.876 1.00 64.94 296 ARG A C 1
ATOM 2296 O O . ARG A 1 296 ? -8.326 -9.921 25.326 1.00 64.94 296 ARG A O 1
ATOM 2303 N N . CYS A 1 297 ? -10.309 -10.848 24.787 1.00 57.72 297 CYS A N 1
ATOM 2304 C CA . CYS A 1 297 ? -11.135 -9.775 25.341 1.00 57.72 297 CYS A CA 1
ATOM 2305 C C . CYS A 1 297 ? -11.711 -10.183 26.694 1.00 57.72 297 CYS A C 1
ATOM 2307 O O . CYS A 1 297 ? -12.197 -11.308 26.838 1.00 57.72 297 CYS A O 1
ATOM 2309 N N . HIS A 1 298 ? -11.707 -9.269 27.667 1.00 54.88 298 HIS A N 1
ATOM 2310 C CA . HIS A 1 298 ? -12.437 -9.482 28.913 1.00 54.88 298 HIS A CA 1
ATOM 2311 C C . HIS A 1 298 ? -13.874 -8.930 28.783 1.00 54.88 298 HIS A C 1
ATOM 2313 O O . HIS A 1 298 ? -14.055 -7.824 28.279 1.00 54.88 298 HIS A O 1
ATOM 2319 N N . PRO A 1 299 ? -14.925 -9.629 29.260 1.00 48.62 299 PRO A N 1
ATOM 2320 C CA . PRO A 1 299 ? -16.323 -9.198 29.090 1.00 48.62 299 PRO A CA 1
ATOM 2321 C C . PRO A 1 299 ? -16.656 -7.792 29.620 1.00 48.62 299 PRO A C 1
ATOM 2323 O O . PRO A 1 299 ? -17.595 -7.160 29.152 1.00 48.62 299 PRO A O 1
ATOM 2326 N N . SER A 1 300 ? -15.897 -7.296 30.601 1.00 53.03 300 SER A N 1
ATOM 2327 C CA . SER A 1 300 ? -16.069 -5.963 31.201 1.00 53.03 300 SER A CA 1
ATOM 2328 C C . SER A 1 300 ? -15.551 -4.808 30.335 1.00 53.03 300 SER A C 1
ATOM 2330 O O . SER A 1 300 ? -15.733 -3.650 30.700 1.00 53.03 300 SER A O 1
ATOM 2332 N N . GLU A 1 301 ? -14.880 -5.104 29.222 1.00 53.59 301 GLU A N 1
ATOM 2333 C CA . GLU A 1 301 ? -14.221 -4.120 28.352 1.00 53.59 301 GLU A CA 1
ATOM 2334 C C . GLU A 1 301 ? -15.124 -3.618 27.214 1.00 53.59 301 GLU A C 1
ATOM 2336 O O . GLU A 1 301 ? -14.847 -2.589 26.597 1.00 53.59 301 GLU A O 1
ATOM 2341 N N . TYR A 1 302 ? -16.254 -4.286 26.975 1.00 55.62 302 TYR A N 1
ATOM 2342 C CA . TYR A 1 302 ? -17.271 -3.876 26.007 1.00 55.62 302 TYR A CA 1
ATOM 2343 C C . TYR A 1 302 ? -18.274 -2.908 26.640 1.00 55.62 302 TYR A C 1
ATOM 2345 O O . TYR A 1 302 ? -19.469 -3.175 26.702 1.00 55.62 302 TYR A O 1
ATOM 2353 N N . SER A 1 303 ? -17.786 -1.787 27.165 1.00 50.41 303 SER A N 1
ATOM 2354 C CA . SER A 1 303 ? -18.659 -0.670 27.535 1.00 50.41 303 SER A CA 1
ATOM 2355 C C . SER A 1 303 ? -18.563 0.375 26.431 1.00 50.41 303 SER A C 1
ATOM 2357 O O . SER A 1 303 ? -17.478 0.868 26.141 1.00 50.41 303 SER A O 1
ATOM 2359 N N . GLY A 1 304 ? -19.661 0.668 25.739 1.00 58.06 304 GLY A N 1
ATOM 2360 C CA . GLY A 1 304 ? -19.637 1.619 24.632 1.00 58.06 304 GLY A CA 1
ATOM 2361 C C . GLY A 1 304 ? -20.971 1.762 23.920 1.00 58.06 304 GLY A C 1
ATOM 2362 O O . GLY A 1 304 ? -21.736 0.813 23.817 1.00 58.06 304 GLY A O 1
ATOM 2363 N N . ASP A 1 305 ? -21.222 2.970 23.433 1.00 63.03 305 ASP A N 1
ATOM 2364 C CA . ASP A 1 305 ? -22.375 3.327 22.612 1.00 63.03 305 ASP A CA 1
ATOM 2365 C C . ASP A 1 305 ? -22.090 2.902 21.156 1.00 63.03 305 ASP A C 1
ATOM 2367 O O . ASP A 1 305 ? -21.486 3.648 20.382 1.00 63.03 305 ASP A O 1
ATOM 2371 N N . LEU A 1 306 ? -22.413 1.643 20.828 1.00 70.50 306 LEU A N 1
ATOM 2372 C CA . LEU A 1 306 ? -22.182 1.011 19.517 1.00 70.50 306 LEU A CA 1
ATOM 2373 C C . LEU A 1 306 ? -23.417 1.085 18.602 1.00 70.50 306 LEU A C 1
ATOM 2375 O O . LEU A 1 306 ? -23.563 0.282 17.684 1.00 70.50 306 LEU A O 1
ATOM 2379 N N . GLU A 1 307 ? -24.297 2.066 18.809 1.00 73.38 307 GLU A N 1
ATOM 2380 C CA . GLU A 1 307 ? -25.575 2.191 18.093 1.00 73.38 307 GLU A CA 1
ATOM 2381 C C . GLU A 1 307 ? -25.453 2.257 16.562 1.00 73.38 307 GLU A C 1
ATOM 2383 O O . GLU A 1 307 ? -26.396 1.920 15.843 1.00 73.38 307 GLU A O 1
ATOM 2388 N N . LYS A 1 308 ? -24.304 2.714 16.047 1.00 80.31 308 LYS A N 1
ATOM 2389 C CA . LYS A 1 308 ? -24.028 2.811 14.605 1.00 80.31 308 LYS A CA 1
ATOM 2390 C C . LYS A 1 308 ? -23.386 1.561 14.011 1.00 80.31 308 LYS A C 1
ATOM 2392 O O . LYS A 1 308 ? -23.184 1.532 12.793 1.00 80.31 308 LYS A O 1
ATOM 2397 N N . LEU A 1 309 ? -23.078 0.555 14.828 1.00 80.25 309 LEU A N 1
ATOM 2398 C CA . LEU A 1 309 ? -22.423 -0.660 14.376 1.00 80.25 309 LEU A CA 1
ATOM 2399 C C . LEU A 1 309 ? -23.389 -1.478 13.512 1.00 80.25 309 LEU A C 1
ATOM 2401 O O . LEU A 1 309 ? -24.468 -1.880 13.944 1.00 80.25 309 LEU A O 1
ATOM 2405 N N . ARG A 1 310 ? -22.986 -1.695 12.261 1.00 83.38 310 ARG A N 1
ATOM 2406 C CA . ARG A 1 310 ? -23.729 -2.451 11.247 1.00 83.38 310 ARG A CA 1
ATOM 2407 C C . ARG A 1 310 ? -23.129 -3.825 11.026 1.00 83.38 310 ARG A C 1
ATOM 2409 O O . ARG A 1 310 ? -23.847 -4.756 10.682 1.00 83.38 310 ARG A O 1
ATOM 2416 N N . GLU A 1 311 ? -21.821 -3.948 11.196 1.00 85.62 311 GLU A N 1
ATOM 2417 C CA . GLU A 1 311 ? -21.112 -5.191 10.963 1.00 85.62 311 GLU A CA 1
ATOM 2418 C C . GLU A 1 311 ? -20.250 -5.553 12.166 1.00 85.62 311 GLU A C 1
ATOM 2420 O O . GLU A 1 311 ? -19.358 -4.800 12.561 1.00 85.62 311 GLU A O 1
ATOM 2425 N N . LEU A 1 312 ? -20.510 -6.733 12.725 1.00 84.12 312 LEU A N 1
ATOM 2426 C CA . LEU A 1 312 ? -19.730 -7.310 13.808 1.00 84.12 312 LEU A CA 1
ATOM 2427 C C . LEU A 1 312 ? -19.275 -8.710 13.4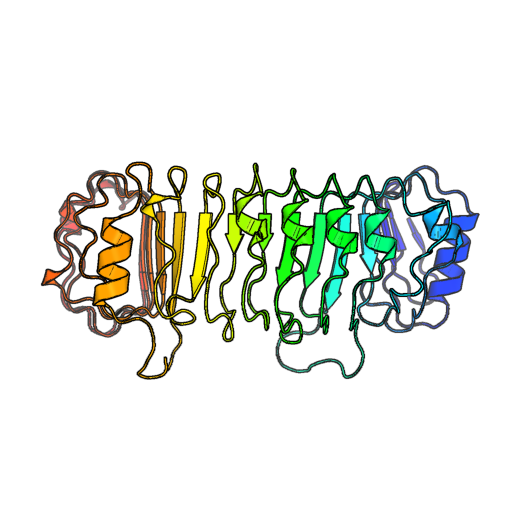08 1.00 84.12 312 LEU A C 1
ATOM 2429 O O . LEU A 1 312 ? -20.086 -9.623 13.253 1.00 84.12 312 LEU A O 1
ATOM 2433 N N . ARG A 1 313 ? -17.963 -8.895 13.276 1.00 84.69 313 ARG A N 1
ATOM 2434 C CA . ARG A 1 313 ? -17.363 -10.216 13.075 1.00 84.69 313 ARG A CA 1
ATOM 2435 C C . ARG A 1 313 ? -16.464 -10.538 14.251 1.00 84.69 313 ARG A C 1
ATOM 2437 O O . ARG A 1 313 ? -15.522 -9.801 14.517 1.00 84.69 313 ARG A O 1
ATOM 2444 N N . ILE A 1 314 ? -16.740 -11.639 14.939 1.00 82.31 314 ILE A N 1
ATOM 2445 C CA . ILE A 1 314 ? -15.900 -12.152 16.019 1.00 82.31 314 ILE A CA 1
ATOM 2446 C C . ILE A 1 314 ? -15.551 -13.608 15.715 1.00 82.31 314 ILE A C 1
ATOM 2448 O O . ILE A 1 314 ? -16.428 -14.465 15.598 1.00 82.31 314 ILE A O 1
ATOM 2452 N N . GLY A 1 315 ? -14.258 -13.880 15.580 1.00 82.88 315 GLY A N 1
ATOM 2453 C CA . GLY A 1 315 ? -13.739 -15.165 15.133 1.00 82.88 315 GLY A CA 1
ATOM 2454 C C . GLY A 1 315 ? -12.584 -15.672 15.977 1.00 82.88 315 GLY A C 1
ATOM 2455 O O . GLY A 1 315 ? -11.690 -14.916 16.336 1.00 82.88 315 GLY A O 1
ATOM 2456 N N . GLU A 1 316 ? -12.552 -16.971 16.254 1.00 80.31 316 GLU A N 1
ATOM 2457 C CA . GLU A 1 316 ? -11.370 -17.646 16.821 1.00 80.31 316 GLU A CA 1
ATOM 2458 C C . GLU A 1 316 ? -10.894 -17.070 18.175 1.00 80.31 316 GLU A C 1
ATOM 2460 O O . GLU A 1 316 ? -9.719 -17.164 18.534 1.00 80.31 316 GLU A O 1
ATOM 2465 N N . CYS A 1 317 ? -11.804 -16.463 18.946 1.00 75.06 317 CYS A N 1
ATOM 2466 C CA . CYS A 1 317 ? -11.542 -15.919 20.280 1.00 75.06 317 CYS A CA 1
ATOM 2467 C C . CYS A 1 317 ? -11.843 -16.972 21.361 1.00 75.06 317 CYS A C 1
ATOM 2469 O O . CYS A 1 317 ? -12.916 -16.976 21.960 1.00 75.06 317 CYS A O 1
ATOM 2471 N N . GLU A 1 318 ? -10.887 -17.863 21.633 1.00 71.00 318 GLU A N 1
ATOM 2472 C CA . GLU A 1 318 ? -11.062 -19.006 22.555 1.00 71.00 318 GLU A CA 1
ATOM 2473 C C . GLU A 1 318 ? -11.395 -18.607 24.004 1.00 71.00 318 GLU A C 1
ATOM 2475 O O . GLU A 1 318 ? -12.054 -19.353 24.720 1.00 71.00 318 GLU A O 1
ATOM 2480 N N . PHE A 1 319 ? -10.957 -17.421 24.437 1.00 68.94 319 PHE A N 1
ATOM 2481 C CA . PHE A 1 319 ? -11.144 -16.922 25.806 1.00 68.94 319 PHE A CA 1
ATOM 2482 C C . PHE A 1 319 ? -12.379 -16.030 25.968 1.00 68.94 319 PHE A C 1
ATOM 2484 O O . PHE A 1 319 ? -12.636 -15.530 27.064 1.00 68.94 319 PHE A O 1
ATOM 2491 N N . LEU A 1 320 ? -13.125 -15.787 24.888 1.00 71.19 320 LEU A N 1
ATOM 2492 C CA . LEU A 1 320 ? -14.314 -14.953 24.944 1.00 71.19 320 LEU A CA 1
ATOM 2493 C C . LEU A 1 320 ? -15.457 -15.738 25.594 1.00 71.19 320 LEU A C 1
ATOM 2495 O O . LEU A 1 320 ? -16.085 -16.573 24.954 1.00 71.19 320 LEU A O 1
ATOM 2499 N N . VAL A 1 321 ? -15.727 -15.452 26.869 1.00 68.94 321 VAL A N 1
ATOM 2500 C CA . VAL A 1 321 ? -16.784 -16.135 27.638 1.00 68.94 321 VAL A CA 1
ATOM 2501 C C . VAL A 1 321 ? -18.176 -15.565 27.350 1.00 68.94 321 VAL A C 1
ATOM 2503 O O . VAL A 1 321 ? -19.165 -16.297 27.395 1.00 68.94 321 VAL A O 1
ATOM 2506 N N . ARG A 1 322 ? -18.259 -14.263 27.049 1.00 68.88 322 ARG A N 1
ATOM 2507 C CA . ARG A 1 322 ? -19.498 -13.538 26.723 1.00 68.88 322 ARG A CA 1
ATOM 2508 C C . ARG A 1 322 ? -19.255 -12.572 25.571 1.00 68.88 322 ARG A C 1
ATOM 2510 O O . ARG A 1 322 ? -18.196 -11.947 25.527 1.00 68.88 322 ARG A O 1
ATOM 2517 N N . THR A 1 323 ? -20.229 -12.429 24.678 1.00 67.12 323 THR A N 1
ATOM 2518 C CA . THR A 1 323 ? -20.194 -11.403 23.627 1.00 67.12 323 THR A CA 1
ATOM 2519 C C . THR A 1 323 ? -20.363 -9.994 24.211 1.00 67.12 323 THR A C 1
ATOM 2521 O O . THR A 1 323 ? -20.853 -9.850 25.338 1.00 67.12 323 THR A O 1
ATOM 2524 N N . PRO A 1 324 ? -20.015 -8.940 23.445 1.00 68.06 324 PRO A N 1
ATOM 2525 C CA . PRO A 1 324 ? -20.604 -7.621 23.656 1.00 68.06 324 PRO A CA 1
ATOM 2526 C C . PRO A 1 324 ? -22.130 -7.733 23.753 1.00 68.06 324 PRO A C 1
ATOM 2528 O O . PRO A 1 324 ? -22.717 -8.639 23.152 1.00 68.06 324 PRO A O 1
ATOM 2531 N N . ASP A 1 325 ? -22.762 -6.828 24.498 1.00 71.50 325 ASP A N 1
ATOM 2532 C CA . ASP A 1 325 ? -24.220 -6.767 24.555 1.00 71.50 325 ASP A CA 1
ATOM 2533 C C . ASP A 1 325 ? -24.767 -6.401 23.170 1.00 71.50 325 ASP A C 1
ATOM 2535 O O . ASP A 1 325 ? -24.583 -5.278 22.695 1.00 71.50 325 ASP A O 1
ATOM 2539 N N . LEU A 1 326 ? -25.372 -7.378 22.492 1.00 73.81 326 LEU A N 1
ATOM 2540 C CA . LEU A 1 326 ? -25.819 -7.216 21.113 1.00 73.81 326 LEU A CA 1
ATOM 2541 C C . LEU A 1 326 ? -27.099 -6.375 21.011 1.00 73.81 326 LEU A C 1
ATOM 2543 O O . LEU A 1 326 ? -27.382 -5.876 19.927 1.00 73.81 326 LEU A O 1
ATOM 2547 N N . SER A 1 327 ? -27.811 -6.143 22.122 1.00 69.62 327 SER A N 1
ATOM 2548 C CA . SER A 1 327 ? -28.969 -5.229 22.183 1.00 69.62 327 SER A CA 1
ATOM 2549 C C . SER A 1 327 ? -28.602 -3.789 21.799 1.00 69.62 327 SER A C 1
ATOM 2551 O O . SER A 1 327 ? -29.429 -3.015 21.321 1.00 69.62 327 SER A O 1
ATOM 2553 N N . LEU A 1 328 ? -27.324 -3.423 21.944 1.00 68.00 328 LEU A N 1
ATOM 2554 C CA . LEU A 1 328 ? -26.799 -2.116 21.547 1.00 68.00 328 LEU A CA 1
ATOM 2555 C C . LEU A 1 328 ? -26.770 -1.927 20.019 1.00 68.00 328 LEU A C 1
ATOM 2557 O O . LEU A 1 328 ? -26.605 -0.805 19.537 1.00 68.00 328 LEU A O 1
ATOM 2561 N N . LEU A 1 329 ? -26.924 -3.004 19.244 1.00 71.75 329 LEU A N 1
ATOM 2562 C CA . LEU A 1 329 ? -26.906 -2.983 17.786 1.00 71.75 329 LEU A CA 1
ATOM 2563 C C . LEU A 1 329 ? -28.310 -2.692 17.252 1.00 71.75 329 LEU A C 1
ATOM 2565 O O . LEU A 1 329 ? -29.112 -3.592 17.029 1.00 71.75 329 LEU A O 1
ATOM 2569 N N . LYS A 1 330 ? -28.602 -1.416 16.988 1.00 70.31 330 LYS A N 1
ATOM 2570 C CA . LYS A 1 330 ? -29.931 -0.999 16.506 1.00 70.31 330 LYS A CA 1
ATOM 2571 C C . LYS A 1 330 ? -30.246 -1.430 15.068 1.00 70.31 330 LYS A C 1
ATOM 2573 O O . LYS A 1 330 ? -31.415 -1.450 14.696 1.00 70.31 330 LYS A O 1
ATOM 2578 N N . ASN A 1 331 ? -29.235 -1.687 14.229 1.00 71.50 331 ASN A N 1
ATOM 2579 C CA . ASN A 1 331 ? -29.435 -2.069 12.823 1.00 71.50 331 ASN A CA 1
ATOM 2580 C C . ASN A 1 331 ? -28.242 -2.853 12.226 1.00 71.50 331 ASN A C 1
ATOM 2582 O O . ASN A 1 331 ? -27.552 -2.338 11.334 1.00 71.50 331 ASN A O 1
ATOM 2586 N N . PRO A 1 332 ? -27.944 -4.069 12.718 1.00 75.75 332 PRO A N 1
ATOM 2587 C CA . PRO A 1 332 ? -26.884 -4.881 12.144 1.00 75.75 332 PRO A CA 1
ATOM 2588 C C . PRO A 1 332 ? -27.292 -5.443 10.779 1.00 75.75 332 PRO A C 1
ATOM 2590 O O . PRO A 1 332 ? -28.372 -5.997 10.600 1.00 75.75 332 PRO A O 1
ATOM 2593 N N . GLN A 1 333 ? -26.381 -5.311 9.822 1.00 81.12 333 GLN A N 1
ATOM 2594 C CA . GLN A 1 333 ? -26.446 -5.891 8.482 1.00 81.12 333 GLN A CA 1
ATOM 2595 C C . GLN A 1 333 ? -25.693 -7.223 8.407 1.00 81.12 333 GLN A C 1
ATOM 2597 O O . GLN A 1 333 ? -26.004 -8.063 7.569 1.00 81.12 333 GLN A O 1
ATOM 2602 N N . CYS A 1 334 ? -24.680 -7.413 9.256 1.00 81.69 334 CYS A N 1
ATOM 2603 C CA . CYS A 1 334 ? -23.872 -8.624 9.274 1.00 81.69 334 CYS A CA 1
ATOM 2604 C C . CYS A 1 334 ? -23.382 -8.914 10.697 1.00 81.69 334 CYS A C 1
ATOM 2606 O O . CYS A 1 334 ? -22.699 -8.094 11.312 1.00 81.69 334 CYS A O 1
ATOM 2608 N N . LEU A 1 335 ? -23.721 -10.097 11.209 1.00 83.50 335 LEU A N 1
ATOM 2609 C CA . LEU A 1 335 ? -23.213 -10.621 12.471 1.00 83.50 335 LEU A CA 1
ATOM 2610 C C . LEU A 1 335 ? -22.617 -12.005 12.220 1.00 83.50 335 LEU A C 1
ATOM 2612 O O . LEU A 1 335 ? -23.337 -12.942 11.882 1.00 83.50 335 LEU A O 1
ATOM 2616 N N . THR A 1 336 ? -21.309 -12.139 12.421 1.00 83.12 336 THR A N 1
ATOM 2617 C CA . THR A 1 336 ? -20.608 -13.417 12.254 1.00 83.12 336 THR A CA 1
ATOM 2618 C C . THR A 1 336 ? -19.877 -13.767 13.537 1.00 83.12 336 THR A C 1
ATOM 2620 O O . THR A 1 336 ? -18.937 -13.078 13.925 1.00 83.12 336 THR A O 1
ATOM 2623 N N . LEU A 1 337 ? -20.276 -14.869 14.168 1.00 82.38 337 LEU A N 1
ATOM 2624 C CA . LEU A 1 337 ? -19.618 -15.442 15.339 1.00 82.38 337 LEU A CA 1
ATOM 2625 C C . LEU A 1 337 ? -19.134 -16.848 14.979 1.00 82.38 337 LEU A C 1
ATOM 2627 O O . LEU A 1 337 ? -19.947 -17.707 14.645 1.00 82.38 337 LEU A O 1
ATOM 2631 N N . PHE A 1 338 ? -17.826 -17.103 15.014 1.00 82.19 338 PHE A N 1
ATOM 2632 C CA . PHE A 1 338 ? -17.295 -18.415 14.629 1.00 82.19 338 PHE A CA 1
ATOM 2633 C C . PHE A 1 338 ? -16.099 -18.846 15.473 1.00 82.19 338 PHE A C 1
ATOM 2635 O O . PHE A 1 338 ? -15.267 -18.035 15.871 1.00 82.19 338 PHE A O 1
ATOM 2642 N N . ARG A 1 339 ? -15.999 -20.159 15.731 1.00 79.06 339 ARG A N 1
ATOM 2643 C CA . ARG A 1 339 ? -14.900 -20.774 16.502 1.00 79.06 339 ARG A CA 1
ATOM 2644 C C . ARG A 1 339 ? -14.673 -20.106 17.874 1.00 79.06 339 ARG A C 1
ATOM 2646 O O . ARG A 1 339 ? -13.544 -19.825 18.261 1.00 79.06 339 ARG A O 1
ATOM 2653 N N . LEU A 1 340 ? -15.757 -19.864 18.614 1.00 77.88 340 LEU A N 1
ATOM 2654 C CA . LEU A 1 340 ? -15.746 -19.284 19.964 1.00 77.88 340 LEU A CA 1
ATOM 2655 C C . LEU A 1 340 ? -15.927 -20.389 21.016 1.00 77.88 340 LEU A C 1
ATOM 2657 O O . LEU A 1 340 ? -16.984 -20.521 21.623 1.00 77.88 340 LEU A O 1
ATOM 2661 N N . SER A 1 341 ? -14.910 -21.234 21.189 1.00 77.38 341 SER A N 1
ATOM 2662 C CA . SER A 1 341 ? -14.989 -22.451 22.018 1.00 77.38 341 SER A CA 1
ATOM 2663 C C . SER A 1 341 ? -15.284 -22.196 23.502 1.00 77.38 341 SER A C 1
ATOM 2665 O O . SER A 1 341 ? -15.862 -23.061 24.156 1.00 77.38 341 SER A O 1
ATOM 2667 N N . GLY A 1 342 ? -14.904 -21.030 24.029 1.00 73.69 342 GLY A N 1
ATOM 2668 C CA . GLY A 1 342 ? -15.159 -20.623 25.412 1.00 73.69 342 GLY A CA 1
ATOM 2669 C C . GLY A 1 342 ? -16.461 -19.853 25.633 1.00 73.69 342 GLY A C 1
ATOM 2670 O O . GLY A 1 342 ? -16.720 -19.457 26.768 1.00 73.69 342 GLY A O 1
ATOM 2671 N N . LEU A 1 343 ? -17.262 -19.615 24.589 1.00 77.94 343 LEU A N 1
ATOM 2672 C CA . LEU A 1 343 ? -18.464 -18.789 24.680 1.00 77.94 343 LEU A CA 1
ATOM 2673 C C . LEU A 1 343 ? -19.591 -19.541 25.387 1.00 77.94 343 LEU A C 1
ATOM 2675 O O . LEU A 1 343 ? -20.025 -20.597 24.934 1.00 77.94 343 LEU A O 1
ATOM 2679 N N . VAL A 1 344 ? -20.070 -18.976 26.495 1.00 76.88 344 VAL A N 1
ATOM 2680 C CA . VAL A 1 344 ? -21.119 -19.586 27.329 1.00 76.88 344 VAL A CA 1
ATOM 2681 C C . VAL A 1 344 ? -22.451 -18.848 27.191 1.00 76.88 344 VAL A C 1
ATOM 2683 O O . VAL A 1 344 ? -23.500 -19.431 27.443 1.00 76.88 344 VAL A O 1
ATOM 2686 N N . ASP A 1 345 ? -22.422 -17.574 26.801 1.00 73.50 345 ASP A N 1
ATOM 2687 C CA . ASP A 1 345 ? -23.601 -16.708 26.758 1.00 73.50 345 ASP A CA 1
ATOM 2688 C C . ASP A 1 345 ? -23.485 -15.663 25.636 1.00 73.50 345 ASP A C 1
ATOM 2690 O O . ASP A 1 345 ? -22.410 -15.090 25.416 1.00 73.50 345 ASP A O 1
ATOM 2694 N N . ILE A 1 346 ? -24.600 -15.413 24.946 1.00 74.56 346 ILE A N 1
ATOM 2695 C CA . ILE A 1 346 ? -24.741 -14.399 23.894 1.00 74.56 346 ILE A CA 1
ATOM 2696 C C . ILE A 1 346 ? -25.876 -13.463 24.309 1.00 74.56 346 ILE A C 1
ATOM 2698 O O . ILE A 1 346 ? -27.051 -13.765 24.112 1.00 74.56 346 ILE A O 1
ATOM 2702 N N . ARG A 1 347 ? -25.525 -12.312 24.884 1.00 73.19 347 ARG A N 1
ATOM 2703 C CA . ARG A 1 347 ? -26.510 -11.322 25.338 1.00 73.19 347 ARG A CA 1
ATOM 2704 C C . ARG A 1 347 ? -27.093 -10.517 24.186 1.00 73.19 347 ARG A C 1
ATOM 2706 O O . ARG A 1 347 ? -26.350 -10.099 23.302 1.00 73.19 347 ARG A O 1
ATOM 2713 N N . GLY A 1 348 ? -28.398 -10.246 24.247 1.00 72.31 348 GLY A N 1
ATOM 2714 C CA . GLY A 1 348 ? -29.090 -9.340 23.325 1.00 72.31 348 GLY A CA 1
ATOM 2715 C C . GLY A 1 348 ? -29.340 -9.914 21.929 1.00 72.31 348 GLY A C 1
ATOM 2716 O O . GLY A 1 348 ? -29.814 -9.197 21.057 1.00 72.31 348 GLY A O 1
ATOM 2717 N N . LEU A 1 349 ? -29.045 -11.201 21.700 1.00 73.75 349 LEU A N 1
ATOM 2718 C CA . LEU A 1 349 ? -29.324 -11.869 20.423 1.00 73.75 349 LEU A CA 1
ATOM 2719 C C . LEU A 1 349 ? -30.830 -11.920 20.119 1.00 73.75 349 LEU A C 1
ATOM 2721 O O . LEU A 1 349 ? -31.234 -11.841 18.966 1.00 73.75 349 LEU A O 1
ATOM 2725 N N . GLU A 1 350 ? -31.648 -12.038 21.161 1.00 69.94 350 GLU A N 1
ATOM 2726 C CA . GLU A 1 350 ? -33.112 -12.072 21.083 1.00 69.94 350 GLU A CA 1
ATOM 2727 C C . GLU A 1 350 ? -33.740 -10.759 20.595 1.00 69.94 350 GLU A C 1
ATOM 2729 O O . GLU A 1 350 ? -34.849 -10.777 20.074 1.00 69.94 350 GLU A O 1
ATOM 2734 N N . GLU A 1 351 ? -33.019 -9.639 20.693 1.00 69.25 351 GLU A N 1
ATOM 2735 C CA . GLU A 1 351 ? -33.483 -8.320 20.244 1.00 69.25 351 GLU A CA 1
ATOM 2736 C C . GLU A 1 351 ? -33.106 -8.021 18.778 1.00 69.25 351 GLU A C 1
ATOM 2738 O O . GLU A 1 351 ? -33.498 -6.997 18.219 1.00 69.25 351 GLU A O 1
ATOM 2743 N N . LEU A 1 352 ? -32.372 -8.926 18.118 1.00 68.19 352 LEU A N 1
ATOM 2744 C CA . LEU A 1 352 ? -31.881 -8.773 16.746 1.00 68.19 352 LEU A CA 1
ATOM 2745 C C . LEU A 1 352 ? -32.866 -9.293 15.688 1.00 68.19 352 LEU A C 1
ATOM 2747 O O . LEU A 1 352 ? -32.500 -10.062 14.794 1.00 68.19 352 LEU A O 1
ATOM 2751 N N . GLU A 1 353 ? -34.119 -8.835 15.750 1.00 62.03 353 GLU A N 1
ATOM 2752 C CA . GLU A 1 353 ? -35.180 -9.222 14.804 1.00 62.03 353 GLU A CA 1
ATOM 2753 C C . GLU A 1 353 ? -34.809 -8.947 13.328 1.00 62.03 353 GLU A C 1
ATOM 2755 O O . GLU A 1 353 ? -35.276 -9.649 12.432 1.00 62.03 353 GLU A O 1
ATOM 2760 N N . SER A 1 354 ? -33.917 -7.982 13.056 1.00 58.66 354 SER A N 1
ATOM 2761 C CA . SER A 1 354 ? -33.497 -7.593 11.698 1.00 58.66 354 SER A CA 1
ATOM 2762 C C . SER A 1 354 ? -32.566 -8.582 10.984 1.00 58.66 354 SER A C 1
ATOM 2764 O O . SER A 1 354 ? -32.370 -8.443 9.780 1.00 58.66 354 SER A O 1
ATOM 2766 N N . LEU A 1 355 ? -31.975 -9.554 11.689 1.00 58.22 355 LEU A N 1
ATOM 2767 C CA . LEU A 1 355 ? -31.032 -10.536 11.123 1.00 58.22 355 LEU A CA 1
ATOM 2768 C C . LEU A 1 355 ? -31.684 -11.888 10.777 1.00 58.22 355 LEU A C 1
ATOM 2770 O O . LEU A 1 355 ? -31.006 -12.775 10.262 1.00 58.22 355 LEU A O 1
ATOM 2774 N N . MET A 1 356 ? -32.976 -12.069 11.070 1.00 53.38 356 MET A N 1
ATOM 2775 C CA . MET A 1 356 ? -33.693 -13.339 10.875 1.00 53.38 356 MET A CA 1
ATOM 2776 C C . MET A 1 356 ? -34.345 -13.509 9.484 1.00 53.38 356 MET A C 1
ATOM 2778 O O . MET A 1 356 ? -35.099 -14.467 9.288 1.00 53.38 356 MET A O 1
ATOM 2782 N N . HIS A 1 357 ? -34.060 -12.629 8.514 1.00 46.16 357 HIS A N 1
ATOM 2783 C CA . HIS A 1 357 ? -34.630 -12.677 7.159 1.00 46.16 357 HIS A CA 1
ATOM 2784 C C . HIS A 1 357 ? -33.594 -12.590 6.042 1.00 46.16 357 HIS A C 1
ATOM 2786 O O . HIS A 1 357 ? -32.726 -11.692 6.102 1.00 46.16 357 HIS A O 1
#

Solvent-accessible surface area (backbone atoms only — not comparable to full-atom values): 17549 Å² total; per-residue (Å²): 91,80,54,77,59,93,72,28,60,30,54,48,50,84,43,35,42,41,46,40,36,83,51,86,57,57,52,60,50,53,43,48,52,54,72,65,62,59,80,49,43,24,35,42,36,31,49,70,24,67,63,41,50,56,61,57,69,62,57,19,62,43,67,44,32,29,34,42,32,40,29,42,53,29,45,46,81,47,48,48,82,50,101,42,37,40,61,41,25,30,33,42,36,34,53,48,87,74,68,91,88,70,83,66,97,65,46,37,48,48,59,36,61,58,57,22,64,28,55,46,23,27,35,41,39,41,30,52,40,44,31,31,49,73,39,64,36,58,28,50,20,56,44,25,28,34,40,40,30,33,50,18,58,47,24,43,52,63,51,50,52,34,59,24,55,23,56,46,26,27,37,44,35,40,24,34,17,29,29,35,32,58,29,67,36,43,38,61,25,68,43,28,35,34,41,35,33,39,62,22,78,51,24,52,48,75,50,65,71,25,44,48,26,28,32,42,32,33,34,53,48,31,20,68,65,77,76,74,33,73,63,26,68,49,27,31,34,43,34,36,34,37,54,99,76,62,62,91,84,39,45,50,35,68,56,56,28,53,42,57,64,42,51,34,81,74,24,26,34,41,36,37,28,38,42,61,39,70,61,45,60,45,76,44,60,46,28,28,34,41,37,41,28,44,34,48,47,61,70,88,28,64,53,56,61,40,52,52,24,26,32,42,35,41,32,49,20,53,65,28,44,43,57,59,64,42,59,46,39,75,58,47,80,42,82,45,81,42,67,45,81,41,50,78,49,71,45,37,62,88,71,46,71,77,69,79,116

Secondary structure (DSSP, 8-state):
-EEEETTEEEE-BTTEEE----STTHHHHHHHHHHTT-TT--EEE-TT-TT-----GGGGG-TT--EEEE-TT--GGGS--STTTTTT--EEEEE----TT---SS---B--GGGGG-TT--EEEEES----B--GGGGG-TT--EEE--S-TT--BPPPGGGGG-TT--EEE-TT--B----GGGGG-SS--EEEETT-TT-----PPPTT--EEEEETTTSSS---GGG-TT--EEEEE--SS--TTS--HHHHHHHHTTS-TT--EEEEES-B-----TT-TT--EEEEES-B--GGG--S--TT--EEEEES-TT--B---GGG-SS-SEEEEE--TT--B-TTGGG-GGG--

Radius of gyration: 24.09 Å; Cα contacts (8 Å, |Δi|>4): 957; chains: 1; bounding box: 54×39×68 Å

Mean predicted aligned error: 11.05 Å

Sequence (357 aa):
MFLDIEGFFIKEDKECTVLCGIIADTFLMIQSIVSGGLKHFRTLNLEGCCALRELPEDIGSVESLKELTLPLDLDLSKVPETDGNLKSLSSLKIEDMRIEGLPCSIGIANLPDSIGNLKKLRVIGIDYTKIRRFPDTIGLVEMLEELYVEGCLFLRCQIPDEVGRLSRLRILHLSSTGICGLPGMISRLTRPQTLELQGCLKLWHLPELPSSLIRLSCDASSFPSVPDPSKLVNLESLDLYGQYNPPKEFLQPEEISKSIKQLPPNFSTLGTSRCRAIAAFSNLKNLSILHLAHVRCHPSEYSGDLEKLRELRIGECEFLVRTPDLSLLKNPQCLTLFRLSGLVDIRGLEELESLMH

Nearest PDB structures (foldseek):
  4r6g-assembly1_A  T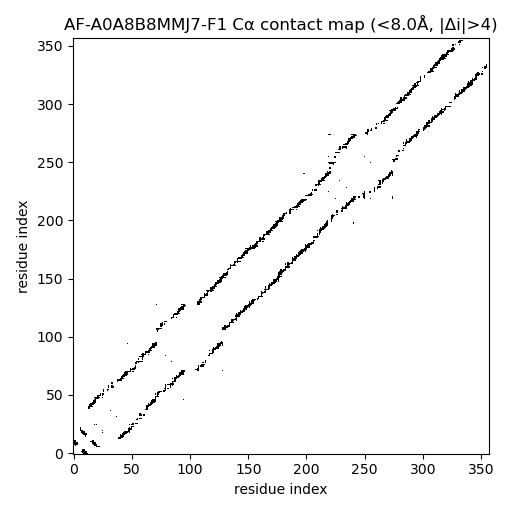M=6.922E-01  e=1.061E-04  synthetic construct
  8rts-assembly1_A  TM=5.668E-01  e=1.616E-05  Homo sapiens
  8ben-assembly1_A  TM=4.969E-01  e=3.596E-05  Mus musculus
  4fcg-assembly1_A  TM=3.641E-01  e=1.861E-05  Xanthomonas euvesicatoria pv. vesicatoria str. 85-10
  7xzh-assembly1_F  TM=3.760E-01  e=3.122E-05  Homo sapiens